Protein AF-A0A9J2PJS9-F1 (afdb_monomer)

Sequence (223 aa):
MLAWLSILAEKRMSVEEIVKEHWAKYGRNVFTRYDYENVDASGANLLMTFVESQMPAFIGQKFTANNVSFVVTKADNFEYTDPVDGSVSKKQNVDASGANLLMTFVESQMPAFIGQKFTANNVSFVVTKADNFEYTDPVDGSVSKKQGLRLLFEGGSRVVFRLSGTGSAGATIRLYVDSFIDASDKDRLNLPAQELLKPLVLVALNLCKMEQFTGRKEPTVIT

Secondary structure (DSSP, 8-state):
-HHHHHHHHHH-S-HHHHHHHHHHHH-EEEEEEEEEEEE-SHHHHHHHHHHHHHHHHHTT-EEEETTEEEE--------EE-TTT--EE--------HHHHHHHHHHHHHHHHTT-EEEETTEEEEEEEEEE--EE-TTT--EE----EEEEEGGG-EEEEEEEEEETTEEEEEEEEEEEE-TT-HHHHTS-HHHHHHHHHHHHHHHHTHHHHH--SS-SEE-

InterPro domains:
  IPR036900 Alpha-D-phosphohexomutase, C-terminal domain superfamily [SSF55957] (28-94)
  IPR036900 Alpha-D-phosphohexomutase, C-terminal domain superfamily [SSF55957] (93-223)
  IPR045244 Phosphoglucomutase [PTHR22573] (92-223)

Foldseek 3Di:
DVVVVVVCVVVVDDPVVVVLVVCLPFNDWQKKKFKAPLFFQPLVVVVVVVVQVCQVVQQQDWDADPNDIDHHPHGHQDWDQDPPPRDIDGPPPPNQGLLNVLQVQLQVCQVVQAQDWDWDPNDIWHFPHWDQDWDQDPPPRDIDTRQWIKTATPPGWIWTWGWDDPDPSHIMIMIMTIQTGGSVCVVPRPDDSCVRRVTVVVRVCVSSVCCSSRVDPGGPDMD

Nearest PDB structures (foldseek):
  6uiq-assembly2_A  TM=8.782E-01  e=1.510E-21  Homo sapiens
  5vin-assembly2_B  TM=9.387E-01  e=2.616E-20  Homo sapiens
  5vbi-assembly1_A  TM=8.820E-01  e=4.146E-21  Homo sapiens
  5vg7-assembly2_B  TM=8.771E-01  e=8.976E-21  Homo sapiens
  5vin-assembly1_A  TM=8.779E-01  e=9.111E-20  Homo sapiens

pLDDT: mean 87.27, std 11.4, range [47.56, 98.06]

Organism: Ascaris lumbricoides (NCBI:txid6252)

Mean predicted aligned error: 9.15 Å

Radius of gyration: 22.84 Å; Cα contacts (8 Å, |Δi|>4): 368; chains: 1; bounding box: 63×40×70 Å

Structure (mmCIF, N/CA/C/O backbone):
data_AF-A0A9J2PJS9-F1
#
_entry.id   AF-A0A9J2PJS9-F1
#
loop_
_atom_site.group_PDB
_atom_site.id
_atom_site.type_symbol
_atom_site.label_atom_id
_atom_site.label_alt_id
_atom_site.label_comp_id
_atom_site.label_asym_id
_atom_site.label_entity_id
_atom_site.label_seq_id
_atom_site.pdbx_PDB_ins_code
_atom_site.Cartn_x
_atom_site.Cartn_y
_atom_site.Cartn_z
_atom_site.occupancy
_atom_site.B_iso_or_equiv
_atom_site.auth_seq_id
_atom_site.auth_comp_id
_atom_site.auth_asym_id
_atom_site.auth_atom_id
_atom_site.pdbx_PDB_model_num
ATOM 1 N N . MET A 1 1 ? 25.674 -3.926 -6.047 1.00 88.06 1 MET A N 1
ATOM 2 C CA . MET A 1 1 ? 26.544 -3.123 -6.937 1.00 88.06 1 MET A CA 1
ATOM 3 C C . MET A 1 1 ? 27.238 -3.995 -7.980 1.00 88.06 1 MET A C 1
ATOM 5 O O . MET A 1 1 ? 26.950 -3.808 -9.150 1.00 88.06 1 MET A O 1
ATOM 9 N N . LEU A 1 2 ? 28.054 -4.988 -7.592 1.00 96.25 2 LEU A N 1
ATOM 10 C CA . LEU A 1 2 ? 28.760 -5.858 -8.553 1.00 96.25 2 LEU A CA 1
ATOM 11 C C . LEU A 1 2 ? 27.830 -6.588 -9.538 1.00 96.25 2 LEU A C 1
ATOM 13 O O . LEU A 1 2 ? 28.121 -6.606 -10.724 1.00 96.25 2 LEU A O 1
ATOM 17 N N . ALA A 1 3 ? 26.669 -7.079 -9.087 1.00 97.25 3 ALA A N 1
ATOM 18 C CA . ALA A 1 3 ? 25.680 -7.694 -9.980 1.00 97.25 3 ALA A CA 1
ATOM 19 C C . ALA A 1 3 ? 25.215 -6.754 -11.114 1.00 97.25 3 ALA A C 1
ATOM 21 O O . ALA A 1 3 ? 25.112 -7.173 -12.261 1.00 97.25 3 ALA A O 1
ATOM 22 N N . TRP A 1 4 ? 24.994 -5.467 -10.816 1.00 97.06 4 TRP A N 1
ATOM 23 C CA . TRP A 1 4 ? 24.645 -4.466 -11.832 1.00 97.06 4 TRP A CA 1
ATOM 24 C C . TRP A 1 4 ? 25.809 -4.189 -12.781 1.00 97.06 4 TRP A C 1
ATOM 26 O O . TRP A 1 4 ? 25.586 -4.069 -13.980 1.00 97.06 4 TRP A O 1
ATOM 36 N N . LEU A 1 5 ? 27.045 -4.139 -12.274 1.00 97.56 5 LEU A N 1
ATOM 37 C CA . LEU A 1 5 ? 28.228 -3.972 -13.123 1.00 97.56 5 LEU A CA 1
ATOM 38 C C . LEU A 1 5 ? 28.401 -5.148 -14.091 1.00 97.56 5 LEU A C 1
ATOM 40 O O . LEU A 1 5 ? 28.717 -4.920 -15.254 1.00 97.56 5 LEU A O 1
ATOM 44 N N . SER A 1 6 ? 28.124 -6.381 -13.655 1.00 98.06 6 SER A N 1
ATOM 45 C CA . SER A 1 6 ? 28.121 -7.553 -14.538 1.00 98.06 6 SER A CA 1
ATOM 46 C C . SER A 1 6 ? 27.062 -7.443 -15.641 1.00 98.06 6 SER A C 1
ATOM 48 O O . SER A 1 6 ? 27.371 -7.696 -16.801 1.00 98.06 6 SER A O 1
ATOM 50 N N . ILE A 1 7 ? 25.837 -7.009 -15.312 1.00 97.81 7 ILE A N 1
ATOM 51 C CA . ILE A 1 7 ? 24.769 -6.801 -16.308 1.00 97.81 7 ILE A CA 1
ATOM 52 C C . ILE A 1 7 ? 25.163 -5.706 -17.306 1.00 97.81 7 ILE A C 1
ATOM 54 O O . ILE A 1 7 ? 24.988 -5.890 -18.505 1.00 97.81 7 ILE A O 1
ATOM 58 N N . LEU A 1 8 ? 25.705 -4.583 -16.828 1.00 97.69 8 LEU A N 1
ATOM 59 C CA . LEU A 1 8 ? 26.124 -3.464 -17.676 1.00 97.69 8 LEU A CA 1
ATOM 60 C C . LEU A 1 8 ? 27.266 -3.858 -18.620 1.00 97.69 8 LEU A C 1
ATOM 62 O O . LEU A 1 8 ? 27.232 -3.499 -19.796 1.00 97.69 8 LEU A O 1
ATOM 66 N N . ALA A 1 9 ? 28.244 -4.623 -18.125 1.00 97.44 9 ALA A N 1
ATOM 67 C CA . ALA A 1 9 ? 29.357 -5.121 -18.929 1.00 97.44 9 ALA A CA 1
ATOM 68 C C . ALA A 1 9 ? 28.885 -6.040 -20.069 1.00 97.44 9 ALA A C 1
ATOM 70 O O . ALA A 1 9 ? 29.391 -5.933 -21.187 1.00 97.44 9 ALA A O 1
ATOM 71 N N . GLU A 1 10 ? 27.896 -6.897 -19.799 1.00 98.00 10 GLU A N 1
ATOM 72 C CA . GLU A 1 10 ? 27.324 -7.817 -20.787 1.00 98.00 10 GLU A CA 1
ATOM 73 C C . GLU A 1 10 ? 26.398 -7.099 -21.780 1.00 98.00 10 GLU A C 1
ATOM 75 O O . GLU A 1 10 ? 26.532 -7.246 -22.993 1.00 98.00 10 GLU A O 1
ATOM 80 N N . LYS A 1 11 ? 25.462 -6.285 -21.278 1.00 96.69 11 LYS A N 1
ATOM 81 C CA . LYS A 1 11 ? 24.431 -5.623 -22.091 1.00 96.69 11 LYS A CA 1
ATOM 82 C C . LYS A 1 11 ? 24.959 -4.446 -22.902 1.00 96.69 11 LYS A C 1
ATOM 84 O O . LYS A 1 11 ? 24.379 -4.140 -23.937 1.00 96.69 11 LYS A O 1
ATOM 89 N N . ARG A 1 12 ? 26.030 -3.786 -22.443 1.00 97.44 12 ARG A N 1
ATOM 90 C CA . ARG A 1 12 ? 26.611 -2.580 -23.070 1.00 97.44 12 ARG A CA 1
ATOM 91 C C . ARG A 1 12 ? 25.582 -1.468 -23.319 1.00 97.44 12 ARG A C 1
ATOM 93 O O . ARG A 1 12 ? 25.650 -0.758 -24.316 1.00 97.44 12 ARG A O 1
ATOM 100 N N . MET A 1 13 ? 24.639 -1.331 -22.396 1.00 97.12 13 MET A N 1
ATOM 101 C CA . MET A 1 13 ? 23.567 -0.338 -22.401 1.00 97.12 13 MET A CA 1
ATOM 102 C C . MET A 1 13 ? 23.666 0.506 -21.132 1.00 97.12 13 MET A C 1
ATOM 104 O O . MET A 1 13 ? 24.238 0.071 -20.129 1.00 97.12 13 MET A O 1
ATOM 108 N N . SER A 1 14 ? 23.084 1.700 -21.152 1.00 98.00 14 SER A N 1
ATOM 109 C CA . SER A 1 14 ? 22.886 2.479 -19.933 1.00 98.00 14 SER A CA 1
ATOM 110 C C . SER A 1 14 ? 21.900 1.782 -18.985 1.00 98.00 14 SER A C 1
ATOM 112 O O . SER A 1 14 ? 21.073 0.961 -19.390 1.00 98.00 14 SER A O 1
ATOM 114 N N . VAL A 1 15 ? 21.955 2.138 -17.698 1.00 97.81 15 VAL A N 1
ATOM 115 C CA . VAL A 1 15 ? 21.001 1.633 -16.694 1.00 97.81 15 VAL A CA 1
ATOM 116 C C . VAL A 1 15 ? 19.559 1.946 -17.104 1.00 97.81 15 VAL A C 1
ATOM 118 O O . VAL A 1 15 ? 18.685 1.095 -16.962 1.00 97.81 15 VAL A O 1
ATOM 121 N N . GLU A 1 16 ? 19.311 3.145 -17.636 1.00 97.12 16 GLU A N 1
ATOM 122 C CA . GLU A 1 16 ? 17.977 3.576 -18.056 1.00 97.12 16 GLU A CA 1
ATOM 123 C C . GLU A 1 16 ? 17.424 2.710 -19.191 1.00 97.12 16 GLU A C 1
ATOM 125 O O . GLU A 1 16 ? 16.285 2.252 -19.110 1.00 97.12 16 GLU A O 1
ATOM 130 N N . GLU A 1 17 ? 18.224 2.446 -20.225 1.00 97.56 17 GLU A N 1
ATOM 131 C CA . GLU A 1 17 ? 17.799 1.619 -21.357 1.00 97.56 17 GLU A CA 1
ATOM 132 C C . GLU A 1 17 ? 17.478 0.190 -20.915 1.00 97.56 17 GLU A C 1
ATOM 134 O O . GLU A 1 17 ? 16.451 -0.352 -21.314 1.00 97.56 17 GLU A O 1
ATOM 139 N N . ILE A 1 18 ? 18.300 -0.396 -20.036 1.00 98.00 18 ILE A N 1
ATOM 140 C CA . ILE A 1 18 ? 18.060 -1.741 -19.490 1.00 98.00 18 ILE A CA 1
ATOM 141 C C . ILE A 1 18 ? 16.735 -1.784 -18.724 1.00 98.00 18 ILE A C 1
ATOM 143 O O . ILE A 1 18 ? 15.949 -2.721 -18.874 1.00 98.00 18 ILE A O 1
ATOM 147 N N . VAL A 1 19 ? 16.470 -0.769 -17.900 1.00 97.12 19 VAL A N 1
ATOM 148 C CA . VAL A 1 19 ? 15.231 -0.676 -17.122 1.00 97.12 19 VAL A CA 1
ATOM 149 C C . VAL A 1 19 ? 14.018 -0.488 -18.039 1.00 97.12 19 VAL A C 1
ATOM 151 O O . VAL A 1 19 ? 13.010 -1.172 -17.858 1.00 97.12 19 VAL A O 1
ATOM 154 N N . LYS A 1 20 ? 14.112 0.370 -19.060 1.00 95.75 20 LYS A N 1
ATOM 155 C CA . LYS A 1 20 ? 13.040 0.571 -20.047 1.00 95.75 20 LYS A CA 1
ATOM 156 C C . LYS A 1 20 ? 12.782 -0.678 -20.892 1.00 95.75 20 LYS A C 1
ATOM 158 O O . LYS A 1 20 ? 11.622 -1.006 -21.132 1.00 95.75 20 LYS A O 1
ATOM 163 N N . GLU A 1 21 ? 13.823 -1.411 -21.292 1.00 96.44 21 GLU A N 1
ATOM 164 C CA . GLU A 1 21 ? 13.688 -2.704 -21.978 1.00 96.44 21 GLU A CA 1
ATOM 165 C C . GLU A 1 21 ? 12.978 -3.726 -21.075 1.00 96.44 21 GLU A C 1
ATOM 167 O O . GLU A 1 21 ? 12.065 -4.427 -21.515 1.00 96.44 21 GLU A O 1
ATOM 172 N N . HIS A 1 22 ? 13.332 -3.765 -19.786 1.00 97.19 22 HIS A N 1
ATOM 173 C CA . HIS A 1 22 ? 12.669 -4.622 -18.805 1.00 97.19 22 HIS A CA 1
ATOM 174 C C . HIS A 1 22 ? 11.178 -4.285 -18.671 1.00 97.19 22 HIS A C 1
ATOM 176 O O . HIS A 1 22 ? 10.340 -5.186 -18.739 1.00 97.19 22 HIS A O 1
ATOM 182 N N . TRP A 1 23 ? 10.832 -3.000 -18.549 1.00 97.50 23 TRP A N 1
ATOM 183 C CA . TRP A 1 23 ? 9.438 -2.548 -18.493 1.00 97.50 23 TRP A CA 1
ATOM 184 C C . TRP A 1 23 ? 8.666 -2.864 -19.771 1.00 97.50 23 TRP A C 1
ATOM 186 O O . TRP A 1 23 ? 7.523 -3.309 -19.711 1.00 97.50 23 TRP A O 1
ATOM 196 N N . ALA A 1 24 ? 9.292 -2.694 -20.935 1.00 96.31 24 ALA A N 1
ATOM 197 C CA . ALA A 1 24 ? 8.672 -3.019 -22.213 1.00 96.31 24 ALA A CA 1
ATOM 198 C C . ALA A 1 24 ? 8.363 -4.516 -22.364 1.00 96.31 24 ALA A C 1
ATOM 200 O O . ALA A 1 24 ? 7.456 -4.854 -23.127 1.00 96.31 24 ALA A O 1
ATOM 201 N N . LYS A 1 25 ? 9.106 -5.383 -21.662 1.00 96.81 25 LYS A N 1
ATOM 202 C CA . LYS A 1 25 ? 8.953 -6.841 -21.703 1.00 96.81 25 LYS A CA 1
ATOM 203 C C . LYS A 1 25 ? 7.993 -7.388 -20.644 1.00 96.81 25 LYS A C 1
ATOM 205 O O . LYS A 1 25 ? 7.219 -8.284 -20.959 1.00 96.81 25 LYS A O 1
ATOM 210 N N . TYR A 1 26 ? 8.061 -6.891 -19.410 1.00 96.94 26 TYR A N 1
ATOM 211 C CA . TYR A 1 26 ? 7.343 -7.474 -18.264 1.00 96.94 26 TYR A CA 1
ATOM 212 C C . TYR A 1 26 ? 6.273 -6.557 -17.662 1.00 96.94 26 TYR A C 1
ATOM 214 O O . TYR A 1 26 ? 5.588 -6.953 -16.722 1.00 96.94 26 TYR A O 1
ATOM 222 N N . GLY A 1 27 ? 6.134 -5.339 -18.180 1.00 96.75 27 GLY A N 1
ATOM 223 C CA . GLY A 1 27 ? 5.356 -4.291 -17.540 1.00 96.75 27 GLY A CA 1
ATOM 224 C C . GLY A 1 27 ? 6.158 -3.586 -16.450 1.00 96.75 27 GLY A C 1
ATOM 225 O O . GLY A 1 27 ? 7.309 -3.923 -16.147 1.00 96.75 27 GLY A O 1
ATOM 226 N N . ARG A 1 28 ? 5.553 -2.563 -15.857 1.00 97.31 28 ARG A N 1
ATOM 227 C CA . ARG A 1 28 ? 6.187 -1.713 -14.850 1.00 97.31 28 ARG A CA 1
ATOM 228 C C . ARG A 1 28 ? 5.397 -1.761 -13.551 1.00 97.31 28 ARG A C 1
ATOM 230 O O . ARG A 1 28 ? 4.248 -1.343 -13.513 1.00 97.31 28 ARG A O 1
ATOM 237 N N . ASN A 1 29 ? 6.048 -2.206 -12.481 1.00 97.19 29 ASN A N 1
ATOM 238 C CA . ASN A 1 29 ? 5.561 -2.027 -11.114 1.00 97.19 29 ASN A CA 1
ATOM 239 C C . ASN A 1 29 ? 6.062 -0.671 -10.618 1.00 97.19 29 ASN A C 1
ATOM 241 O O . ASN A 1 29 ? 7.262 -0.483 -10.395 1.00 97.19 29 ASN A O 1
ATOM 245 N N . VAL A 1 30 ? 5.164 0.305 -10.544 1.00 96.94 30 VAL A N 1
ATOM 246 C CA . VAL A 1 30 ? 5.470 1.634 -10.020 1.00 96.94 30 VAL A CA 1
ATOM 247 C C . VAL A 1 30 ? 5.243 1.592 -8.520 1.00 96.94 30 VAL A C 1
ATOM 249 O O . VAL A 1 30 ? 4.143 1.281 -8.081 1.00 96.94 30 VAL A O 1
ATOM 252 N N . PHE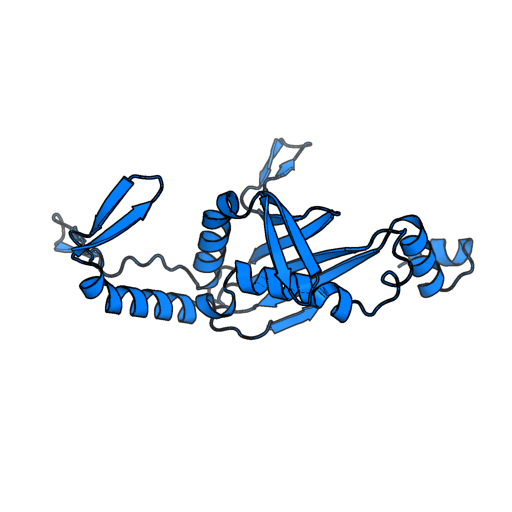 A 1 31 ? 6.270 1.911 -7.740 1.00 97.25 31 PHE A N 1
ATOM 253 C CA . PHE A 1 31 ? 6.266 1.689 -6.300 1.00 97.25 31 PHE A CA 1
ATOM 254 C C . PHE A 1 31 ? 6.596 2.965 -5.530 1.00 97.25 31 PHE A C 1
ATOM 256 O O . PHE A 1 31 ? 7.452 3.738 -5.957 1.00 97.25 31 PHE A O 1
ATOM 263 N N . THR A 1 32 ? 5.946 3.158 -4.384 1.00 97.50 32 THR A N 1
ATOM 264 C CA . THR A 1 32 ? 6.364 4.131 -3.370 1.00 97.50 32 THR A CA 1
ATOM 265 C C . THR A 1 32 ? 6.032 3.641 -1.965 1.00 97.50 32 THR A C 1
ATOM 267 O O . THR A 1 32 ? 5.100 2.851 -1.765 1.00 97.50 32 THR A O 1
ATOM 270 N N . ARG A 1 33 ? 6.786 4.127 -0.980 1.00 97.38 33 ARG A N 1
ATOM 271 C CA . ARG A 1 33 ? 6.522 3.927 0.444 1.00 97.38 33 ARG A CA 1
ATOM 272 C C . ARG A 1 33 ? 6.320 5.266 1.137 1.00 97.38 33 ARG A C 1
ATOM 274 O O . ARG A 1 33 ? 7.156 6.154 1.024 1.00 97.38 33 ARG A O 1
ATOM 281 N N . TYR A 1 34 ? 5.217 5.384 1.863 1.00 96.62 34 TYR A N 1
ATOM 282 C CA . TYR A 1 34 ? 4.872 6.535 2.690 1.00 96.62 34 TYR A CA 1
ATOM 283 C C . TYR A 1 34 ? 5.014 6.129 4.154 1.00 96.62 34 TYR A C 1
ATOM 285 O O . TYR A 1 34 ? 4.313 5.223 4.615 1.00 96.62 34 TYR A O 1
ATOM 293 N N . ASP A 1 35 ? 5.905 6.795 4.880 1.00 94.69 35 ASP A N 1
ATOM 294 C CA . ASP A 1 35 ? 6.124 6.558 6.303 1.00 94.69 35 ASP A CA 1
ATOM 295 C C . ASP A 1 35 ? 5.499 7.696 7.117 1.00 94.69 35 ASP A C 1
ATOM 297 O O . ASP A 1 35 ? 5.859 8.864 6.973 1.00 94.69 35 ASP A O 1
ATOM 301 N N . TYR A 1 36 ? 4.556 7.347 7.987 1.00 92.25 36 TYR A N 1
ATOM 302 C CA . TYR A 1 36 ? 3.965 8.236 8.980 1.00 92.25 36 TYR A CA 1
ATOM 303 C C . TYR A 1 36 ? 4.599 7.899 10.321 1.00 92.25 36 TYR A C 1
ATOM 305 O O . TYR A 1 36 ? 4.199 6.939 10.979 1.00 92.25 36 TYR A O 1
ATOM 313 N N . GLU A 1 37 ? 5.640 8.641 10.680 1.00 90.50 37 GLU A N 1
ATOM 314 C CA . GLU A 1 37 ? 6.446 8.382 11.875 1.00 90.50 37 GLU A CA 1
ATOM 315 C C . GLU A 1 37 ? 5.894 9.101 13.102 1.00 90.50 37 GLU A C 1
ATOM 317 O O . GLU A 1 37 ? 5.344 10.199 12.977 1.00 90.50 37 GLU A O 1
ATOM 322 N N . ASN A 1 38 ? 6.105 8.520 14.287 1.00 86.00 38 ASN A N 1
ATOM 323 C CA . ASN A 1 38 ? 5.709 9.082 15.585 1.00 86.00 38 ASN A CA 1
ATOM 324 C C . ASN A 1 38 ? 4.217 9.459 15.624 1.00 86.00 38 ASN A C 1
ATOM 326 O O . ASN A 1 38 ? 3.839 10.561 16.027 1.00 86.00 38 ASN A O 1
ATOM 330 N N . VAL A 1 39 ? 3.362 8.572 15.112 1.00 83.00 39 VAL A N 1
ATOM 331 C CA . VAL A 1 39 ? 1.910 8.751 15.131 1.00 83.00 39 VAL A CA 1
ATOM 332 C C . VAL A 1 39 ? 1.411 8.509 16.550 1.00 83.00 39 VAL A C 1
ATOM 334 O O . VAL A 1 39 ? 1.538 7.404 17.089 1.00 83.00 39 VAL A O 1
ATOM 337 N N . ASP A 1 40 ? 0.849 9.557 17.146 1.00 73.56 40 ASP A N 1
ATOM 338 C CA . ASP A 1 40 ? 0.240 9.521 18.470 1.00 73.56 40 ASP A CA 1
ATOM 339 C C . ASP A 1 40 ? -1.248 9.114 18.410 1.00 73.56 40 ASP A C 1
ATOM 341 O O . ASP A 1 40 ? -1.804 8.781 17.359 1.00 73.56 40 ASP A O 1
ATOM 345 N N . ALA A 1 41 ? -1.901 9.076 19.572 1.00 62.31 41 ALA A N 1
ATOM 346 C CA . ALA A 1 41 ? -3.323 8.768 19.707 1.00 62.31 41 ALA A CA 1
ATOM 347 C C . ALA A 1 41 ? -4.252 9.978 19.484 1.00 62.31 41 ALA A C 1
ATOM 349 O O . ALA A 1 41 ? -5.450 9.855 19.713 1.00 62.31 41 ALA A O 1
ATOM 350 N N . SER A 1 42 ? -3.756 11.151 19.075 1.00 63.56 42 SER A N 1
ATOM 351 C CA . SER A 1 42 ? -4.552 12.390 19.092 1.00 63.56 42 SER A CA 1
ATOM 352 C C . SER A 1 42 ? -5.799 12.323 18.198 1.00 63.56 42 SER A C 1
ATOM 354 O O . SER A 1 42 ? -6.888 12.651 18.665 1.00 63.56 42 SER A O 1
ATOM 356 N N . GLY A 1 43 ? -5.686 11.825 16.960 1.00 62.38 43 GLY A N 1
ATOM 357 C CA . GLY A 1 43 ? -6.825 11.667 16.040 1.00 62.38 43 GLY A CA 1
ATOM 358 C C . GLY A 1 43 ? -7.862 10.646 16.527 1.00 62.38 43 GLY A C 1
ATOM 359 O O . GLY A 1 43 ? -9.058 10.925 16.562 1.00 62.38 43 GLY A O 1
ATOM 360 N N . ALA A 1 44 ? -7.393 9.494 17.005 1.00 57.22 44 ALA A N 1
ATOM 361 C CA . ALA A 1 44 ? -8.204 8.478 17.674 1.00 57.22 44 ALA A CA 1
ATOM 362 C C . ALA A 1 44 ? -8.968 9.021 18.893 1.00 57.22 44 ALA A C 1
ATOM 364 O O . ALA A 1 44 ? -10.172 8.803 19.027 1.00 57.22 44 ALA A O 1
ATOM 365 N N . ASN A 1 45 ? -8.283 9.772 19.755 1.00 62.25 45 ASN A N 1
ATOM 366 C CA . ASN A 1 45 ? -8.873 10.392 20.936 1.00 62.25 45 ASN A CA 1
ATOM 367 C C . ASN A 1 45 ? -9.929 11.433 20.555 1.00 62.25 45 ASN A C 1
ATOM 369 O O . ASN A 1 45 ? -10.977 11.498 21.196 1.00 62.25 45 ASN A O 1
ATOM 373 N N . LEU A 1 46 ? -9.695 12.215 19.495 1.00 64.38 46 LEU A N 1
ATOM 374 C CA . LEU A 1 46 ? -10.685 13.153 18.960 1.00 64.38 46 LEU A CA 1
ATOM 375 C C . LEU A 1 46 ? -11.915 12.429 18.403 1.00 64.38 46 LEU A C 1
ATOM 377 O O . LEU A 1 46 ? -13.032 12.848 18.696 1.00 64.38 46 LEU A O 1
ATOM 381 N N . LEU A 1 47 ? -11.736 11.331 17.661 1.00 64.56 47 LEU A N 1
ATOM 382 C CA . LEU A 1 47 ? -12.848 10.517 17.164 1.00 64.56 47 LEU A CA 1
ATOM 383 C C . LEU A 1 47 ? -13.671 9.936 18.318 1.00 64.56 47 LEU A C 1
ATOM 385 O O . LEU A 1 47 ? -14.892 10.048 18.301 1.00 64.56 47 LEU A O 1
ATOM 389 N N . MET A 1 48 ? -13.021 9.360 19.331 1.00 66.38 48 MET A N 1
ATOM 390 C CA . MET A 1 48 ? -13.713 8.818 20.504 1.00 66.38 48 MET A CA 1
ATOM 391 C C . MET A 1 48 ? -14.431 9.915 21.289 1.00 66.38 48 MET A C 1
ATOM 393 O O . MET A 1 48 ? -15.597 9.747 21.623 1.00 66.38 48 MET A O 1
ATOM 397 N N . THR A 1 49 ? -13.798 11.077 21.484 1.00 67.19 49 THR A N 1
ATOM 398 C CA . THR A 1 49 ? -14.439 12.247 22.112 1.00 67.19 49 THR A CA 1
ATOM 399 C C . THR A 1 49 ? -15.661 12.703 21.312 1.00 67.19 49 THR A C 1
ATOM 401 O O . THR A 1 49 ? -16.709 13.013 21.879 1.00 67.19 49 THR A O 1
ATOM 404 N N . PHE A 1 50 ? -15.560 12.717 19.981 1.00 68.06 50 PHE A N 1
ATOM 405 C CA . PHE A 1 50 ? -16.679 13.056 19.112 1.00 68.06 50 PHE A CA 1
ATOM 406 C C . PHE A 1 50 ? -17.802 12.020 19.223 1.00 68.06 50 PHE A C 1
ATOM 408 O O . PHE A 1 50 ? -18.944 12.403 19.452 1.00 68.06 50 PHE A O 1
ATOM 415 N N . VAL A 1 51 ? -17.506 10.722 19.137 1.00 72.25 51 VAL A N 1
ATOM 416 C CA . VAL A 1 51 ? -18.507 9.653 19.277 1.00 72.25 51 VAL A CA 1
ATOM 417 C C . VAL A 1 51 ? -19.180 9.706 20.647 1.00 72.25 51 VAL A C 1
ATOM 419 O O . VAL A 1 51 ? -20.406 9.684 20.700 1.00 72.25 51 VAL A O 1
ATOM 422 N N . GLU A 1 52 ? -18.420 9.861 21.733 1.00 73.56 52 GLU A N 1
ATOM 423 C CA . GLU A 1 52 ? -18.953 10.053 23.089 1.00 73.56 52 GLU A CA 1
ATOM 424 C C . GLU A 1 52 ? -19.901 11.259 23.158 1.00 73.56 52 GLU A C 1
ATOM 426 O O . GLU A 1 52 ? -20.972 11.164 23.757 1.00 73.56 52 GLU A O 1
ATOM 431 N N . SER A 1 53 ? -19.576 12.365 22.476 1.00 73.69 53 SER A N 1
ATOM 432 C CA . SER A 1 53 ? -20.465 13.535 22.398 1.00 73.69 53 SER A CA 1
ATOM 433 C C . SER A 1 53 ? -21.771 13.259 21.641 1.00 73.69 53 SER A C 1
ATOM 435 O O . SER A 1 53 ? -22.786 13.896 21.914 1.00 73.69 53 SER A O 1
ATOM 437 N N . GLN A 1 54 ? -21.758 12.309 20.698 1.00 77.81 54 GLN A N 1
ATOM 438 C CA . GLN A 1 54 ? -22.919 11.922 19.891 1.00 77.81 54 GLN A CA 1
ATOM 439 C C . GLN A 1 54 ? -23.713 10.751 20.493 1.00 77.81 54 GLN A C 1
ATOM 441 O O . GLN A 1 54 ? -24.862 10.549 20.103 1.00 77.81 54 GLN A O 1
ATOM 446 N N . MET A 1 55 ? -23.162 9.999 21.456 1.00 81.00 55 MET A N 1
ATOM 447 C CA . MET A 1 55 ? -23.836 8.852 22.086 1.00 81.00 55 MET A CA 1
ATOM 448 C C . MET A 1 55 ? -25.262 9.150 22.578 1.00 81.00 55 MET A C 1
ATOM 450 O O . MET A 1 55 ? -26.153 8.350 22.277 1.00 81.00 55 MET A O 1
ATOM 454 N N . PRO A 1 56 ? -25.542 10.294 23.238 1.00 82.81 56 PRO A N 1
ATOM 455 C CA . PRO A 1 56 ? -26.905 10.635 23.645 1.00 82.81 56 PRO A CA 1
ATOM 456 C C . PRO A 1 56 ? -27.881 10.736 22.466 1.00 82.81 56 PRO A C 1
ATOM 458 O O . PRO A 1 56 ? -29.046 10.377 22.602 1.00 82.81 56 PRO A O 1
ATOM 461 N N . ALA A 1 57 ? -27.407 11.183 21.299 1.00 82.56 57 ALA A N 1
ATOM 462 C CA . ALA A 1 57 ? -28.217 11.328 20.093 1.00 82.56 57 ALA A CA 1
ATOM 463 C C . ALA A 1 57 ? -28.478 9.995 19.373 1.00 82.56 57 ALA A C 1
ATOM 465 O O . ALA A 1 57 ? -29.379 9.929 18.533 1.00 82.56 57 ALA A O 1
ATOM 466 N N . PHE A 1 58 ? -27.716 8.938 19.681 1.00 81.62 58 PHE A N 1
ATOM 467 C CA . PHE A 1 58 ? -27.965 7.601 19.140 1.00 81.62 58 PHE A CA 1
ATOM 468 C C . PHE A 1 58 ? -29.087 6.871 19.871 1.00 81.62 58 PHE A C 1
ATOM 470 O O . PHE A 1 58 ? -29.746 6.043 19.251 1.00 81.62 58 PHE A O 1
ATOM 477 N N . ILE A 1 59 ? -29.347 7.173 21.147 1.00 87.50 59 ILE A N 1
ATOM 478 C CA . ILE A 1 59 ? -30.409 6.514 21.917 1.00 87.50 59 ILE A CA 1
ATOM 479 C C . ILE A 1 59 ? -31.767 6.777 21.248 1.00 87.50 59 ILE A C 1
ATOM 481 O O . ILE A 1 59 ? -32.160 7.915 21.008 1.00 87.50 59 ILE A O 1
ATOM 485 N N . GLY A 1 60 ? -32.483 5.703 20.924 1.00 83.94 60 GLY A N 1
ATOM 486 C CA . GLY A 1 60 ? -33.755 5.736 20.204 1.00 83.94 60 GLY A CA 1
ATOM 487 C C . GLY A 1 60 ? -33.631 5.761 18.678 1.00 83.94 60 GLY A C 1
ATOM 488 O O . GLY A 1 60 ? -34.642 5.572 18.000 1.00 83.94 60 GLY A O 1
ATOM 489 N N . GLN A 1 61 ? -32.429 5.924 18.107 1.00 86.25 61 GLN A N 1
ATOM 490 C CA . GLN A 1 61 ? -32.248 5.785 16.661 1.00 86.25 61 GLN A CA 1
ATOM 491 C C . GLN A 1 61 ? -32.429 4.335 16.217 1.00 86.25 61 GLN A C 1
ATOM 493 O O . GLN A 1 61 ? -31.998 3.389 16.884 1.00 86.25 61 GLN A O 1
ATOM 498 N N . LYS A 1 62 ? -33.056 4.180 15.046 1.00 89.38 62 LYS A N 1
ATOM 499 C CA . LYS A 1 62 ? -33.284 2.896 14.390 1.00 89.38 62 LYS A CA 1
ATOM 500 C C . LYS A 1 62 ? -32.296 2.718 13.240 1.00 89.38 62 LYS A C 1
ATOM 502 O O . LYS A 1 62 ? -32.331 3.471 12.272 1.00 89.38 62 LYS A O 1
ATOM 507 N N . PHE A 1 63 ? -31.474 1.682 13.318 1.00 85.75 63 PHE A N 1
ATOM 508 C CA . PHE A 1 63 ? -30.545 1.275 12.266 1.00 85.75 63 PHE A CA 1
ATOM 509 C C . PHE A 1 63 ? -31.070 0.016 11.584 1.00 85.75 63 PHE A C 1
ATOM 511 O O . PHE A 1 63 ? -31.667 -0.835 12.237 1.00 85.75 63 PHE A O 1
ATOM 518 N N . THR A 1 64 ? -30.872 -0.119 10.273 1.00 86.00 64 THR A N 1
ATOM 519 C CA . THR A 1 64 ? -31.243 -1.338 9.538 1.00 86.00 64 THR A CA 1
ATOM 520 C C . THR A 1 64 ? -30.028 -1.868 8.797 1.00 86.00 64 THR A C 1
ATOM 522 O O . THR A 1 64 ? -29.424 -1.143 8.012 1.00 86.00 64 THR A O 1
ATOM 525 N N . ALA A 1 65 ? -29.677 -3.126 9.048 1.00 74.00 65 ALA A N 1
ATOM 526 C CA . ALA A 1 65 ? -28.593 -3.830 8.375 1.00 74.00 65 ALA A CA 1
ATOM 527 C C . ALA A 1 65 ? -29.014 -5.284 8.136 1.00 74.00 65 ALA A C 1
ATOM 529 O O . ALA A 1 65 ? -29.605 -5.907 9.014 1.00 74.00 65 ALA A O 1
ATOM 530 N N . ASN A 1 66 ? -28.736 -5.828 6.946 1.00 77.62 66 ASN A N 1
ATOM 531 C CA . ASN A 1 66 ? -29.087 -7.206 6.566 1.00 77.62 66 ASN A CA 1
ATOM 532 C C . ASN A 1 66 ? -30.572 -7.567 6.801 1.00 77.62 66 ASN A C 1
ATOM 534 O O . ASN A 1 66 ? -30.877 -8.651 7.288 1.00 77.62 66 ASN A O 1
ATOM 538 N N . ASN A 1 67 ? -31.497 -6.651 6.483 1.00 84.75 67 ASN A N 1
ATOM 539 C CA . ASN A 1 67 ? -32.944 -6.776 6.742 1.00 84.75 67 ASN A CA 1
ATOM 540 C C . ASN A 1 67 ? -33.339 -6.947 8.221 1.00 84.75 67 ASN A C 1
ATOM 542 O O . ASN A 1 67 ? -34.486 -7.276 8.518 1.00 84.75 67 ASN A O 1
ATOM 546 N N . VAL A 1 68 ? -32.425 -6.673 9.151 1.00 81.12 68 VAL A N 1
ATOM 547 C CA . VAL A 1 68 ? -32.700 -6.630 10.586 1.00 81.12 68 VAL A CA 1
ATOM 548 C C . VAL A 1 68 ? -32.633 -5.181 11.047 1.00 81.12 68 VAL A C 1
ATOM 550 O O . VAL A 1 68 ? -31.679 -4.459 10.751 1.00 81.12 68 VAL A O 1
ATOM 553 N N . SER A 1 69 ? -33.670 -4.739 11.755 1.00 87.88 69 SER A N 1
ATOM 554 C CA . SER A 1 69 ? -33.699 -3.416 12.370 1.00 87.88 69 SER A CA 1
ATOM 555 C C . SER A 1 69 ? -33.323 -3.493 13.845 1.00 87.88 69 SER A C 1
ATOM 557 O O . SER A 1 69 ? -33.892 -4.284 14.594 1.00 87.88 69 SER A O 1
ATOM 559 N N . PHE A 1 70 ? -32.430 -2.607 14.267 1.00 88.94 70 PHE A N 1
ATOM 560 C CA . PHE A 1 70 ? -31.986 -2.438 15.645 1.00 88.94 70 PHE A CA 1
ATOM 561 C C . PHE A 1 70 ? -32.379 -1.044 16.124 1.00 88.94 70 PHE A C 1
ATOM 563 O O . PHE A 1 70 ? -32.307 -0.086 15.357 1.00 88.94 70 PHE A O 1
ATOM 570 N N . VAL A 1 71 ? -32.785 -0.925 17.385 1.00 89.00 71 VAL A N 1
ATOM 571 C CA . VAL A 1 71 ? -32.987 0.367 18.048 1.00 89.00 71 VAL A CA 1
ATOM 572 C C . VAL A 1 71 ? -31.975 0.458 19.173 1.00 89.00 71 VAL A C 1
ATOM 574 O O . VAL A 1 71 ? -31.873 -0.459 19.987 1.00 89.00 71 VAL A O 1
ATOM 577 N N . VAL A 1 72 ? -31.214 1.544 19.211 1.00 86.56 72 VAL A N 1
ATOM 578 C CA . VAL A 1 72 ? -30.229 1.755 20.274 1.00 86.56 72 VAL A CA 1
ATOM 579 C C . VAL A 1 72 ? -30.976 2.102 21.558 1.00 86.56 72 VAL A C 1
ATOM 581 O O . VAL A 1 72 ? -31.593 3.158 21.656 1.00 86.56 72 VAL A O 1
ATOM 584 N N . THR A 1 73 ? -30.951 1.211 22.546 1.00 86.81 73 THR A N 1
ATOM 585 C CA . THR A 1 73 ? -31.629 1.422 23.838 1.00 86.81 73 THR A CA 1
ATOM 586 C C . THR A 1 73 ? -30.731 2.081 24.879 1.00 86.81 73 THR A C 1
ATOM 588 O O . THR A 1 73 ? -31.226 2.734 25.794 1.00 86.81 73 THR A O 1
ATOM 591 N N . LYS A 1 74 ? -29.412 1.931 24.734 1.00 84.25 74 LYS A N 1
ATOM 592 C CA . LYS A 1 74 ? -28.398 2.501 25.619 1.00 84.25 74 LYS A CA 1
ATOM 593 C C . LYS A 1 74 ? -27.100 2.719 24.839 1.00 84.25 74 LYS A C 1
ATOM 595 O O . LYS A 1 74 ? -26.737 1.881 24.017 1.00 84.25 74 LYS A O 1
ATOM 600 N N . ALA A 1 75 ? -26.420 3.828 25.108 1.00 80.19 75 ALA A N 1
ATOM 601 C CA . ALA A 1 75 ? -25.077 4.118 24.620 1.00 80.19 75 ALA A CA 1
ATOM 602 C C . ALA A 1 75 ? -24.324 4.884 25.715 1.00 80.19 75 ALA A C 1
ATOM 604 O O . ALA A 1 75 ? -24.714 5.997 26.066 1.00 80.19 75 ALA A O 1
ATOM 605 N N . ASP A 1 76 ? -23.299 4.268 26.292 1.00 78.56 76 ASP A N 1
ATOM 606 C CA . ASP A 1 76 ? -22.480 4.838 27.357 1.00 78.56 76 ASP A CA 1
ATOM 607 C C . ASP A 1 76 ? -21.006 4.446 27.206 1.00 78.56 76 ASP A C 1
ATOM 609 O O . ASP A 1 76 ? -20.662 3.481 26.522 1.00 78.56 76 ASP A O 1
ATOM 613 N N . ASN A 1 77 ? -20.125 5.219 27.847 1.00 69.69 77 ASN A N 1
ATOM 614 C CA . ASN A 1 77 ? -18.730 4.836 28.019 1.00 69.69 77 ASN A CA 1
ATOM 615 C C . ASN A 1 77 ? -18.645 3.931 29.255 1.00 69.69 77 ASN A C 1
ATOM 617 O O . ASN A 1 77 ? -18.893 4.385 30.373 1.00 69.69 77 ASN A O 1
ATOM 621 N N . PHE A 1 78 ? -18.382 2.644 29.030 1.00 72.88 78 PHE A N 1
ATOM 622 C CA . PHE A 1 78 ? -18.456 1.602 30.049 1.00 72.88 78 PHE A CA 1
ATOM 623 C C . PHE A 1 78 ? -17.567 1.915 31.265 1.00 72.88 78 PHE A C 1
ATOM 625 O O . PHE A 1 78 ? -16.379 2.217 31.135 1.00 72.88 78 PHE A O 1
ATOM 632 N N . GLU A 1 79 ? -18.153 1.798 32.456 1.00 77.12 79 GLU A N 1
ATOM 633 C CA . GLU A 1 79 ? -17.483 1.947 33.745 1.00 77.12 79 GLU A CA 1
ATOM 634 C C . GLU A 1 79 ? -17.736 0.685 34.574 1.00 77.12 79 GLU A C 1
ATOM 636 O O . GLU A 1 79 ? -18.882 0.259 34.730 1.00 77.12 79 GLU A O 1
ATOM 641 N N . TYR A 1 80 ? -16.664 0.085 35.093 1.00 76.00 80 TYR A N 1
ATOM 642 C CA . TYR A 1 80 ? -16.744 -1.073 35.980 1.00 76.00 80 TYR A CA 1
ATOM 643 C C . TYR A 1 80 ? -16.162 -0.724 37.343 1.00 76.00 80 TYR A C 1
ATOM 645 O O . TYR A 1 80 ? -15.003 -0.319 37.439 1.00 76.00 80 TYR A O 1
ATOM 653 N N . THR A 1 81 ? -16.968 -0.914 38.382 1.00 79.75 81 THR A N 1
ATOM 654 C CA . THR A 1 81 ? -16.532 -0.836 39.775 1.00 79.75 81 THR A CA 1
ATOM 655 C C . THR A 1 81 ? -16.282 -2.249 40.270 1.00 79.75 81 THR A C 1
ATOM 657 O O . THR A 1 81 ? -17.212 -3.056 40.321 1.00 79.75 81 THR A O 1
ATOM 660 N N . ASP A 1 82 ? -15.036 -2.546 40.623 1.00 76.06 82 ASP A N 1
ATOM 661 C CA . ASP A 1 82 ? -14.659 -3.833 41.181 1.00 76.06 82 ASP A CA 1
ATOM 662 C C . ASP A 1 82 ? -15.313 -4.013 42.566 1.00 76.06 82 ASP A C 1
ATOM 664 O O . ASP A 1 82 ? -15.142 -3.169 43.451 1.00 76.06 82 ASP A O 1
ATOM 668 N N . PRO A 1 83 ? -16.097 -5.082 42.781 1.00 82.62 83 PRO A N 1
ATOM 669 C CA . PRO A 1 83 ? -16.807 -5.300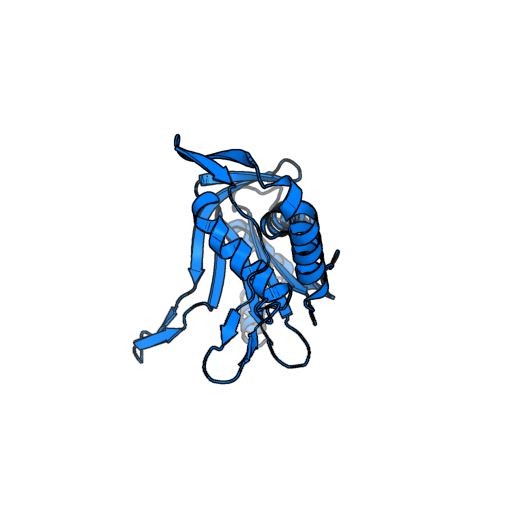 44.035 1.00 82.62 83 PRO A CA 1
ATOM 670 C C . PRO A 1 83 ? -15.904 -5.781 45.184 1.00 82.62 83 PRO A C 1
ATOM 672 O O . PRO A 1 83 ? -16.370 -5.833 46.321 1.00 82.62 83 PRO A O 1
ATOM 675 N N . VAL A 1 84 ? -14.652 -6.165 44.913 1.00 81.31 84 VAL A N 1
ATOM 676 C CA . VAL A 1 84 ? -13.700 -6.689 45.903 1.00 81.31 84 VAL A CA 1
ATOM 677 C C . VAL A 1 84 ? -12.896 -5.564 46.545 1.00 81.31 84 VAL A C 1
ATOM 679 O O . VAL A 1 84 ? -12.705 -5.573 47.760 1.00 81.31 84 VAL A O 1
ATOM 682 N N . ASP A 1 85 ? -12.443 -4.592 45.752 1.00 81.94 85 ASP A N 1
ATOM 683 C CA . ASP A 1 85 ? -11.576 -3.507 46.230 1.00 81.94 85 ASP A CA 1
ATOM 684 C C . ASP A 1 85 ? -12.123 -2.092 45.976 1.00 81.94 85 ASP A C 1
ATOM 686 O O . ASP A 1 85 ? -11.523 -1.108 46.414 1.00 81.94 85 ASP A O 1
ATOM 690 N N . GLY A 1 86 ? -13.279 -1.967 45.317 1.00 81.38 86 GLY A N 1
ATOM 691 C CA . GLY A 1 86 ? -13.902 -0.680 45.008 1.00 81.38 86 GLY A CA 1
ATOM 692 C C . GLY A 1 86 ? -13.143 0.136 43.961 1.00 81.38 86 GLY A C 1
ATOM 693 O O . GLY A 1 86 ? -13.478 1.305 43.745 1.00 81.38 86 GLY A O 1
ATOM 694 N N . SER A 1 87 ? -12.124 -0.440 43.316 1.00 80.94 87 SER A N 1
ATOM 695 C CA . SER A 1 87 ? -11.418 0.208 42.220 1.00 80.94 87 SER A CA 1
ATOM 696 C C . SER A 1 87 ? -12.372 0.433 41.052 1.00 80.94 87 SER A C 1
ATOM 698 O O . SER A 1 87 ? -13.253 -0.374 40.760 1.00 80.94 87 SER A O 1
ATOM 700 N N . VAL A 1 88 ? -12.224 1.576 40.383 1.00 75.06 88 VAL A N 1
ATOM 701 C CA . VAL A 1 88 ? -13.087 1.927 39.259 1.00 75.06 88 VAL A CA 1
ATOM 702 C C . VAL A 1 88 ? -12.269 1.976 37.985 1.00 75.06 88 VAL A C 1
ATOM 704 O O . VAL A 1 88 ? -11.412 2.839 37.797 1.00 75.06 88 VAL A O 1
ATOM 707 N N . SER A 1 89 ? -12.578 1.059 37.081 1.00 69.06 89 SER A N 1
ATOM 708 C CA . SER A 1 89 ? -12.110 1.079 35.707 1.00 69.06 89 SER A CA 1
ATOM 709 C C . SER A 1 89 ? -12.988 2.021 34.887 1.00 69.06 89 SER A C 1
ATOM 711 O O . SER A 1 89 ? -14.094 1.658 34.489 1.00 69.06 89 SER A O 1
ATOM 713 N N . LYS A 1 90 ? -12.490 3.236 34.636 1.00 63.25 90 LYS A N 1
ATOM 714 C CA . LYS A 1 90 ? -13.112 4.233 33.747 1.00 63.25 90 LYS A CA 1
ATOM 715 C C . LYS A 1 90 ? -12.277 4.393 32.489 1.00 63.25 90 LYS A C 1
ATOM 717 O O . LYS A 1 90 ? -11.054 4.320 32.569 1.00 63.25 90 LYS A O 1
ATOM 722 N N . LYS A 1 91 ? -12.922 4.698 31.357 1.00 57.00 91 LYS A N 1
ATOM 723 C CA . LYS A 1 91 ? -12.235 4.981 30.087 1.00 57.00 91 LYS A CA 1
ATOM 724 C C . LYS A 1 91 ? -11.211 3.895 29.749 1.00 57.00 91 LYS A C 1
ATOM 726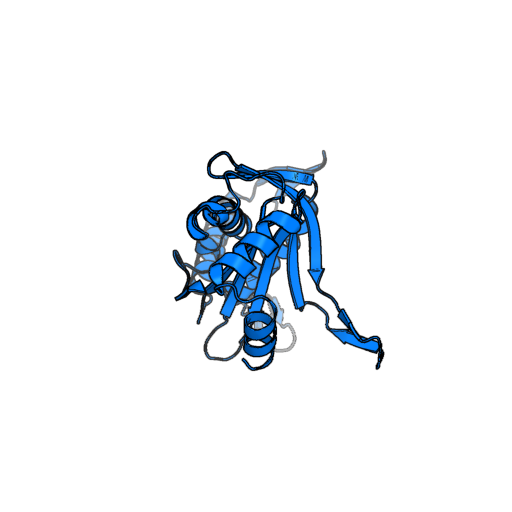 O O . LYS A 1 91 ? -10.065 4.213 29.438 1.00 57.00 91 LYS A O 1
ATOM 731 N N . GLN A 1 92 ? -11.622 2.623 29.775 1.00 48.12 92 GLN A N 1
ATOM 732 C CA . GLN A 1 92 ? -10.814 1.517 29.238 1.00 48.12 92 GLN A CA 1
ATOM 733 C C . GLN A 1 92 ? -10.704 1.587 27.702 1.00 48.12 92 GLN A C 1
ATOM 735 O O . GLN A 1 92 ? -10.749 0.573 27.007 1.00 48.12 92 GLN A O 1
ATOM 740 N N . ASN A 1 93 ? -10.562 2.797 27.154 1.00 49.53 93 ASN A N 1
ATOM 741 C CA . ASN A 1 93 ? -10.008 2.981 25.836 1.00 49.53 93 ASN A CA 1
ATOM 742 C C . ASN A 1 93 ? -8.665 2.271 25.883 1.00 49.53 93 ASN A C 1
ATOM 744 O O . ASN A 1 93 ? -7.775 2.645 26.649 1.00 49.53 93 ASN A O 1
ATOM 748 N N . VAL A 1 94 ? -8.581 1.184 25.120 1.00 47.56 94 VAL A N 1
ATOM 749 C CA . VAL A 1 94 ? -7.328 0.517 24.799 1.00 47.56 94 VAL A CA 1
ATOM 750 C C . VAL A 1 94 ? -6.322 1.630 24.530 1.00 47.56 94 VAL A C 1
ATOM 752 O O . VAL A 1 94 ? -6.670 2.570 23.811 1.00 47.56 94 VAL A O 1
ATOM 755 N N . ASP A 1 95 ? -5.133 1.562 25.127 1.00 48.50 95 ASP A N 1
ATOM 756 C CA . ASP A 1 95 ? -3.998 2.440 24.820 1.00 48.50 95 ASP A CA 1
ATOM 757 C C . ASP A 1 95 ? -3.568 2.199 23.360 1.00 48.50 95 ASP A C 1
ATOM 759 O O . ASP A 1 95 ? -2.574 1.556 23.024 1.00 48.50 95 ASP A O 1
ATOM 763 N N . ALA A 1 96 ? -4.454 2.581 22.454 1.00 55.69 96 ALA A N 1
ATOM 764 C CA . ALA A 1 96 ? -4.412 2.324 21.047 1.00 55.69 96 ALA A CA 1
ATOM 765 C C . ALA A 1 96 ? -4.041 3.658 20.436 1.00 55.69 96 ALA A C 1
ATOM 767 O O . ALA A 1 96 ? -4.888 4.517 20.192 1.00 55.69 96 ALA A O 1
ATOM 768 N N . SER A 1 97 ? -2.740 3.821 20.200 1.00 68.81 97 SER A N 1
ATOM 769 C CA . SER A 1 97 ? -2.227 4.829 19.276 1.00 68.81 97 SER A CA 1
ATOM 770 C C . SER A 1 97 ? -3.138 4.934 18.046 1.00 68.81 97 SER A C 1
ATOM 772 O O . SER A 1 97 ? -3.724 3.937 17.609 1.00 68.81 97 SER A O 1
ATOM 774 N N . GLY A 1 98 ? -3.254 6.123 17.446 1.00 75.62 98 GLY A N 1
ATOM 775 C CA . GLY A 1 98 ? -4.106 6.324 16.268 1.00 75.62 98 GLY A CA 1
ATOM 776 C C . GLY A 1 98 ? -3.773 5.340 15.146 1.00 75.62 98 GLY A C 1
ATOM 777 O O . GLY A 1 98 ? -4.645 4.888 14.409 1.00 75.62 98 GLY A O 1
ATOM 778 N N . ALA A 1 99 ? -2.517 4.899 15.112 1.00 80.62 99 ALA A N 1
ATOM 779 C CA . ALA A 1 99 ? -2.030 3.830 14.266 1.00 80.62 99 ALA A CA 1
ATOM 780 C C . ALA A 1 99 ? -2.675 2.454 14.531 1.00 80.62 99 ALA A C 1
ATOM 782 O O . ALA A 1 99 ? -3.083 1.792 13.580 1.00 80.62 99 ALA A O 1
ATOM 783 N N . ASN A 1 100 ? -2.815 2.022 15.788 1.00 79.69 100 ASN A N 1
ATOM 784 C CA . ASN A 1 100 ? -3.484 0.762 16.134 1.00 79.69 100 ASN A CA 1
ATOM 785 C C . ASN A 1 100 ? -4.969 0.780 15.746 1.00 79.69 100 ASN A C 1
ATOM 787 O O . ASN A 1 100 ? -5.475 -0.206 15.200 1.00 79.69 100 ASN A O 1
ATOM 791 N N . LEU A 1 101 ? -5.661 1.901 15.987 1.00 80.94 101 LEU A N 1
ATOM 792 C CA . LEU A 1 101 ? -7.061 2.045 15.581 1.00 80.94 101 LEU A CA 1
ATOM 793 C C . LEU A 1 101 ? -7.213 2.044 14.062 1.00 80.94 101 LEU A C 1
ATOM 795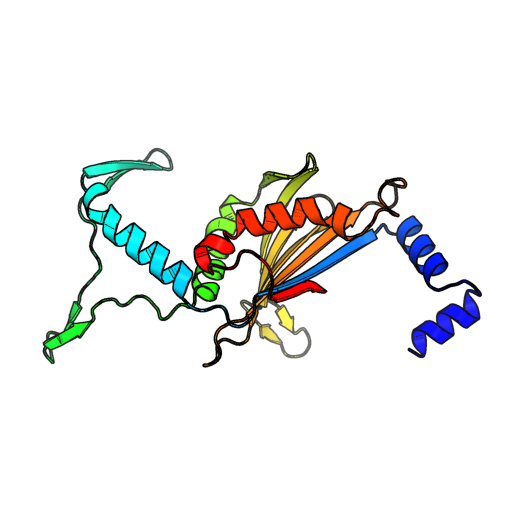 O O . LEU A 1 101 ? -8.094 1.354 13.559 1.00 80.94 101 LEU A O 1
ATOM 799 N N . LEU A 1 102 ? -6.328 2.731 13.332 1.00 85.94 102 LEU A N 1
ATOM 800 C CA . LEU A 1 102 ? -6.322 2.699 11.870 1.00 85.94 102 LEU A CA 1
ATOM 801 C C . LEU A 1 102 ? -6.164 1.269 11.347 1.00 85.94 102 LEU A C 1
ATOM 803 O O . LEU A 1 102 ? -6.933 0.845 10.489 1.00 85.94 102 LEU A O 1
ATOM 807 N N . MET A 1 103 ? -5.195 0.511 11.869 1.00 85.94 103 MET A N 1
ATOM 808 C CA . MET A 1 103 ? -4.966 -0.872 11.434 1.00 85.94 103 MET A CA 1
ATOM 809 C C . MET A 1 103 ? -6.182 -1.756 11.724 1.00 85.94 103 MET A C 1
ATOM 811 O O . MET A 1 103 ? -6.632 -2.487 10.845 1.00 85.94 103 MET A O 1
ATOM 815 N N . THR A 1 104 ? -6.758 -1.633 12.921 1.00 85.88 104 THR A N 1
ATOM 816 C CA . THR A 1 104 ? -7.959 -2.382 13.323 1.00 85.88 104 THR A CA 1
ATOM 817 C C . THR A 1 104 ? -9.159 -2.025 12.445 1.00 85.88 104 THR A C 1
ATOM 819 O O . THR A 1 104 ? -9.887 -2.906 11.991 1.00 85.88 104 THR A O 1
ATOM 822 N N . PHE A 1 105 ? -9.350 -0.734 12.162 1.00 88.00 105 PHE A N 1
ATOM 823 C CA . PHE A 1 105 ? -10.398 -0.254 11.272 1.00 88.00 105 PHE A CA 1
ATOM 824 C C . PHE A 1 105 ? -10.239 -0.849 9.874 1.00 88.00 105 PHE A C 1
ATOM 826 O O . PHE A 1 105 ? -11.175 -1.479 9.384 1.00 88.00 105 PHE A O 1
ATOM 833 N N . VAL A 1 106 ? -9.059 -0.715 9.258 1.00 86.50 106 VAL A N 1
ATOM 834 C CA . VAL A 1 106 ? -8.802 -1.259 7.917 1.00 86.50 106 VAL A CA 1
ATOM 835 C C . VAL A 1 106 ? -9.082 -2.757 7.894 1.00 86.50 106 VAL A C 1
ATOM 837 O O . VAL A 1 106 ? -9.855 -3.195 7.048 1.00 86.50 106 VAL A O 1
ATOM 840 N N . GLU A 1 107 ? -8.529 -3.521 8.841 1.00 86.50 107 GLU A N 1
ATOM 841 C CA . GLU A 1 107 ? -8.731 -4.971 8.942 1.00 86.50 107 GLU A CA 1
ATOM 842 C C . GLU A 1 107 ? -10.220 -5.338 9.060 1.00 86.50 107 GLU A C 1
ATOM 844 O O . GLU A 1 107 ? -10.688 -6.226 8.350 1.00 86.50 107 GLU A O 1
ATOM 849 N N . SER A 1 108 ? -11.000 -4.602 9.863 1.00 85.75 108 SER A N 1
ATOM 850 C CA . SER A 1 108 ? -12.446 -4.837 10.013 1.00 85.75 108 SER A CA 1
ATOM 851 C C . SER A 1 108 ? -13.250 -4.613 8.725 1.00 85.75 108 SER A C 1
ATOM 853 O O . SER A 1 108 ? -14.273 -5.263 8.515 1.00 85.75 108 SER A O 1
ATOM 855 N N . GLN A 1 109 ?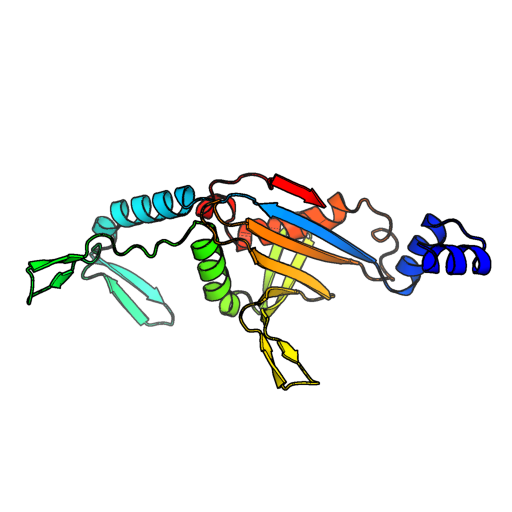 -12.802 -3.697 7.861 1.00 86.94 109 GLN A N 1
ATOM 856 C CA . GLN A 1 109 ? -13.490 -3.348 6.616 1.00 86.94 109 GLN A CA 1
ATOM 857 C C . GLN A 1 109 ? -13.037 -4.207 5.425 1.00 86.94 109 GLN A C 1
ATOM 859 O O . GLN A 1 109 ? -13.727 -4.247 4.406 1.00 86.94 109 GLN A O 1
ATOM 864 N N . MET A 1 110 ? -11.913 -4.925 5.540 1.00 87.00 110 MET A N 1
ATOM 865 C CA . MET A 1 110 ? -11.349 -5.748 4.462 1.00 87.00 110 MET A CA 1
ATOM 866 C C . MET A 1 110 ? -12.356 -6.697 3.799 1.00 87.00 110 MET A C 1
ATOM 868 O O . MET A 1 110 ? -12.379 -6.722 2.567 1.00 87.00 110 MET A O 1
ATOM 872 N N . PRO A 1 111 ? -13.220 -7.432 4.535 1.00 90.12 111 PRO A N 1
ATOM 873 C CA . PRO A 1 111 ? -14.213 -8.297 3.900 1.00 90.12 111 PRO A CA 1
ATOM 874 C C . PRO A 1 111 ? -15.189 -7.525 3.009 1.00 90.12 111 PRO A C 1
ATOM 876 O O . PRO A 1 111 ? -15.565 -8.013 1.949 1.00 90.12 111 PRO A O 1
ATOM 879 N N . ALA A 1 112 ? -15.566 -6.307 3.412 1.00 88.75 112 ALA A N 1
ATOM 880 C CA . ALA A 1 112 ? -16.469 -5.463 2.642 1.00 88.75 112 ALA A CA 1
ATOM 881 C C . ALA A 1 112 ? -15.794 -4.885 1.394 1.00 88.75 112 ALA A C 1
ATOM 883 O O . ALA A 1 112 ? -16.481 -4.632 0.412 1.00 88.75 112 ALA A O 1
ATOM 884 N N . PHE A 1 113 ? -14.472 -4.683 1.407 1.00 90.12 113 PHE A N 1
ATOM 885 C CA . PHE A 1 113 ? -13.744 -4.138 0.260 1.00 90.12 113 PHE A CA 1
ATOM 886 C C . PHE A 1 113 ? -13.658 -5.109 -0.919 1.00 90.12 113 PHE A C 1
ATOM 888 O O . PHE A 1 113 ? -13.588 -4.651 -2.056 1.00 90.12 113 PHE A O 1
ATOM 895 N N . ILE A 1 114 ? -13.667 -6.422 -0.679 1.00 93.75 114 ILE A N 1
ATOM 896 C CA . ILE A 1 114 ? -13.533 -7.433 -1.737 1.00 93.75 114 ILE A CA 1
ATOM 897 C C . ILE A 1 114 ? -14.692 -7.301 -2.739 1.00 93.75 114 ILE A C 1
ATOM 899 O O . ILE A 1 114 ? -15.862 -7.288 -2.367 1.00 93.75 114 ILE A O 1
ATOM 903 N N . GLY A 1 115 ? -14.357 -7.189 -4.024 1.00 92.69 115 GLY A N 1
ATOM 904 C CA . GLY A 1 115 ? -15.303 -6.975 -5.120 1.00 92.69 115 GLY A CA 1
ATOM 905 C C . GLY A 1 115 ? -15.748 -5.521 -5.309 1.00 92.69 115 GLY A C 1
ATOM 906 O O . GLY A 1 115 ? -16.385 -5.214 -6.318 1.00 92.69 115 GLY A O 1
ATOM 907 N N . GLN A 1 116 ? -15.406 -4.602 -4.398 1.00 93.19 116 GLN A N 1
ATOM 908 C CA . GLN A 1 116 ? -15.715 -3.185 -4.578 1.00 93.19 116 GLN A CA 1
ATOM 909 C C . GLN A 1 116 ? -14.760 -2.512 -5.565 1.00 93.19 116 GLN A C 1
ATOM 911 O O . GLN A 1 116 ? -13.570 -2.831 -5.646 1.00 93.19 116 GLN A O 1
ATOM 916 N N . LYS A 1 117 ? -15.306 -1.531 -6.290 1.00 95.50 117 LYS A N 1
ATOM 917 C CA . LYS A 1 117 ? -14.593 -0.677 -7.238 1.00 95.50 117 LYS A CA 1
ATOM 918 C C . LYS A 1 117 ? -14.351 0.697 -6.618 1.00 95.50 117 LYS A C 1
ATOM 920 O O . LYS A 1 117 ? -15.299 1.419 -6.319 1.00 95.50 117 LYS A O 1
ATOM 925 N N . PHE A 1 118 ? -13.087 1.077 -6.497 1.00 93.81 118 PHE A N 1
ATOM 926 C CA . PHE A 1 118 ? -12.655 2.390 -6.027 1.00 93.81 118 PHE A CA 1
ATOM 927 C C . PHE A 1 118 ? -12.100 3.202 -7.190 1.00 93.81 118 PHE A C 1
ATOM 929 O O . PHE A 1 118 ? -11.337 2.678 -7.998 1.00 93.81 118 PHE A O 1
ATOM 936 N N . THR A 1 119 ? -12.456 4.481 -7.271 1.00 93.50 119 THR A N 1
ATOM 937 C CA . THR A 1 119 ? -12.043 5.354 -8.375 1.00 93.50 119 THR A CA 1
ATOM 938 C C . THR A 1 119 ? -11.407 6.625 -7.835 1.00 93.50 119 THR A C 1
ATOM 940 O O . THR A 1 119 ? -11.970 7.281 -6.963 1.00 93.50 119 THR A O 1
ATOM 943 N N . ALA A 1 120 ? -10.262 7.002 -8.393 1.00 92.81 120 ALA A N 1
ATOM 944 C CA . ALA A 1 120 ? -9.629 8.298 -8.175 1.00 92.81 120 ALA A CA 1
ATOM 945 C C . ALA A 1 120 ? -8.978 8.758 -9.481 1.00 92.81 120 ALA A C 1
ATOM 947 O O . ALA A 1 120 ? -8.455 7.937 -10.228 1.00 92.81 120 ALA A O 1
ATOM 948 N N . ASN A 1 121 ? -9.014 10.061 -9.778 1.00 93.50 121 ASN A N 1
ATOM 949 C CA . ASN A 1 121 ? -8.392 10.636 -10.981 1.00 93.50 121 ASN A CA 1
ATOM 950 C C . ASN A 1 121 ? -8.752 9.885 -12.284 1.00 93.50 121 ASN A C 1
ATOM 952 O O . ASN A 1 121 ? -7.896 9.668 -13.134 1.00 93.50 121 ASN A O 1
ATOM 956 N N . ASN A 1 122 ? -10.018 9.472 -12.425 1.00 91.56 122 ASN A N 1
ATOM 957 C CA . ASN A 1 122 ? -10.544 8.685 -13.552 1.00 91.56 122 ASN A CA 1
ATOM 958 C C . ASN A 1 122 ? -9.929 7.282 -13.736 1.00 91.56 122 ASN A C 1
ATOM 960 O O . ASN A 1 122 ? -10.229 6.613 -14.722 1.00 91.56 122 ASN A O 1
ATOM 964 N N . VAL A 1 123 ? -9.133 6.796 -12.781 1.00 91.69 123 VAL A N 1
ATOM 965 C CA . VAL A 1 123 ? -8.612 5.424 -12.748 1.00 91.69 123 VAL A CA 1
ATOM 966 C C . VAL A 1 123 ? -9.401 4.618 -11.727 1.00 91.69 123 VAL A C 1
ATOM 968 O O . VAL A 1 123 ? -9.667 5.091 -10.622 1.00 91.69 123 VAL A O 1
ATOM 971 N N . SER A 1 124 ? -9.800 3.407 -12.107 1.00 94.38 124 SER A N 1
ATOM 972 C CA . SER A 1 124 ? -10.571 2.500 -11.259 1.00 94.38 124 SER A CA 1
ATOM 973 C C . SER A 1 124 ? -9.743 1.299 -10.818 1.00 94.38 124 SER A C 1
ATOM 975 O O . SER A 1 124 ? -9.001 0.738 -11.617 1.00 94.38 124 SER A O 1
ATOM 977 N N . PHE A 1 125 ? -9.945 0.865 -9.579 1.00 95.38 125 PHE A N 1
ATOM 978 C CA . PHE A 1 125 ? -9.294 -0.289 -8.978 1.00 95.38 125 PHE A CA 1
ATOM 979 C C . PHE A 1 125 ? -10.346 -1.176 -8.314 1.00 95.38 125 PHE A C 1
ATOM 981 O O . PHE A 1 125 ? -11.126 -0.700 -7.490 1.00 95.38 125 PHE A O 1
ATOM 988 N N . VAL A 1 126 ? -10.374 -2.460 -8.668 1.00 96.69 126 VAL A N 1
ATOM 989 C CA . VAL A 1 126 ? -11.287 -3.447 -8.074 1.00 96.69 126 VAL A CA 1
ATOM 990 C C . VAL A 1 126 ? -10.495 -4.328 -7.125 1.00 96.69 126 VAL A C 1
ATOM 992 O O . VAL A 1 126 ? -9.483 -4.892 -7.532 1.00 96.69 126 VAL A O 1
ATOM 995 N N . VAL A 1 127 ? -10.913 -4.441 -5.866 1.00 95.69 127 VAL A N 1
ATOM 996 C CA . VAL A 1 127 ? -10.213 -5.291 -4.889 1.00 95.69 127 VAL A CA 1
ATOM 997 C C . VAL A 1 127 ? -10.577 -6.750 -5.144 1.00 95.69 127 VAL A C 1
ATOM 999 O O . VAL A 1 127 ? -11.741 -7.130 -5.058 1.00 95.69 127 VAL A O 1
ATOM 1002 N N . THR A 1 128 ? -9.583 -7.586 -5.420 1.00 96.94 128 THR A N 1
ATOM 1003 C CA . THR A 1 128 ? -9.765 -9.030 -5.637 1.00 96.94 128 THR A CA 1
ATOM 1004 C C . THR A 1 128 ? -9.496 -9.832 -4.374 1.00 96.94 128 THR A C 1
ATOM 1006 O O . THR A 1 128 ? -10.126 -10.863 -4.146 1.00 96.94 128 THR A O 1
ATOM 1009 N N . LYS A 1 129 ? -8.578 -9.357 -3.527 1.00 96.44 129 LYS A N 1
ATOM 1010 C CA . LYS A 1 129 ? -8.244 -10.007 -2.262 1.00 96.44 129 LYS A CA 1
ATOM 1011 C C . LYS A 1 129 ? -7.851 -8.979 -1.209 1.00 96.44 129 LYS A C 1
ATOM 1013 O O . LYS A 1 129 ? -7.146 -8.019 -1.504 1.00 96.44 129 LYS A O 1
ATOM 1018 N N . ALA A 1 130 ? -8.266 -9.228 0.025 1.00 94.62 130 ALA A N 1
ATOM 1019 C CA . ALA A 1 130 ? -7.872 -8.459 1.192 1.00 94.62 130 ALA A CA 1
ATOM 1020 C C . ALA A 1 130 ? -7.512 -9.434 2.324 1.00 94.62 130 ALA A C 1
ATOM 1022 O O . ALA A 1 130 ? -8.344 -10.261 2.693 1.00 94.62 130 ALA A O 1
ATOM 1023 N N . ASP A 1 131 ? -6.274 -9.401 2.823 1.00 93.69 131 ASP A N 1
ATOM 1024 C CA . ASP A 1 131 ? -5.829 -10.283 3.909 1.00 93.69 131 ASP A CA 1
ATOM 1025 C C . ASP A 1 131 ? -4.831 -9.626 4.873 1.00 93.69 131 ASP A C 1
ATOM 1027 O O . ASP A 1 131 ? -4.110 -8.692 4.520 1.00 93.69 131 ASP A O 1
ATOM 1031 N N . ASN A 1 132 ? -4.770 -10.142 6.102 1.00 91.44 132 ASN A N 1
ATOM 1032 C CA . ASN A 1 132 ? -3.673 -9.862 7.019 1.00 91.44 132 ASN A CA 1
ATOM 1033 C C . ASN A 1 132 ? -2.588 -10.921 6.812 1.00 91.44 132 ASN A C 1
ATOM 1035 O O . ASN A 1 132 ? -2.827 -12.109 7.015 1.00 91.44 132 ASN A O 1
ATOM 1039 N N . PHE A 1 133 ? -1.421 -10.503 6.330 1.00 90.62 133 PHE A N 1
ATOM 1040 C CA . PHE A 1 133 ? -0.400 -11.422 5.851 1.00 90.62 133 PHE A CA 1
ATOM 1041 C C . PHE A 1 133 ? 0.143 -12.306 6.976 1.00 90.62 133 PHE A C 1
ATOM 1043 O O . PHE A 1 133 ? 0.567 -11.821 8.030 1.00 90.62 133 PHE A O 1
ATOM 1050 N N . GLU A 1 134 ? 0.186 -13.605 6.698 1.00 90.75 134 GLU A N 1
ATOM 1051 C CA . GLU A 1 134 ? 0.831 -14.609 7.530 1.00 90.75 134 GLU A CA 1
ATOM 1052 C C . GLU A 1 134 ? 1.838 -15.389 6.680 1.00 90.75 134 GLU A C 1
ATOM 1054 O O . GLU A 1 134 ? 1.578 -15.700 5.514 1.00 90.75 134 GLU A O 1
ATOM 1059 N N . TYR A 1 135 ? 2.993 -15.695 7.263 1.00 93.50 135 TYR A N 1
ATOM 1060 C CA . TYR A 1 135 ? 4.043 -16.492 6.638 1.00 93.50 135 TYR A CA 1
ATOM 1061 C C . TYR A 1 135 ? 4.350 -17.699 7.519 1.00 93.50 135 TYR A C 1
ATOM 1063 O O . TYR A 1 135 ? 4.538 -17.544 8.723 1.00 93.50 135 TYR A O 1
ATOM 1071 N N . THR A 1 136 ? 4.381 -18.884 6.912 1.00 94.75 136 THR A N 1
ATOM 1072 C CA . THR A 1 136 ? 4.861 -20.117 7.547 1.00 94.75 136 THR A CA 1
ATOM 1073 C C . THR A 1 136 ? 6.192 -20.470 6.910 1.00 94.75 136 THR A C 1
ATOM 1075 O O . THR A 1 136 ? 6.249 -20.659 5.693 1.00 94.75 136 THR A O 1
ATOM 1078 N N . ASP A 1 137 ? 7.251 -20.513 7.710 1.00 95.19 137 ASP A N 1
ATOM 1079 C CA . ASP A 1 137 ? 8.585 -20.819 7.218 1.00 95.19 137 ASP A CA 1
ATOM 1080 C C . ASP A 1 137 ? 8.676 -22.300 6.804 1.00 95.19 137 ASP A C 1
ATOM 1082 O O . ASP A 1 137 ? 8.332 -23.180 7.596 1.00 95.19 137 ASP A O 1
ATOM 1086 N N . PRO A 1 138 ? 9.102 -22.615 5.567 1.00 96.06 138 PRO A N 1
ATOM 1087 C CA . PRO A 1 138 ? 9.139 -23.991 5.084 1.00 96.06 138 PRO A CA 1
ATOM 1088 C C . PRO A 1 138 ? 10.313 -24.809 5.646 1.00 96.06 138 PRO A C 1
ATOM 1090 O O . PRO A 1 138 ? 10.357 -26.015 5.409 1.00 96.06 138 PRO A O 1
ATOM 1093 N N . VAL A 1 139 ? 11.271 -24.185 6.340 1.00 96.50 139 VAL A N 1
ATOM 1094 C CA . VAL A 1 139 ? 12.444 -24.846 6.928 1.00 96.50 139 VAL A CA 1
ATOM 1095 C C . VAL A 1 139 ? 12.154 -25.287 8.357 1.00 96.50 139 VAL A C 1
ATOM 1097 O O . VAL A 1 139 ? 12.414 -26.440 8.697 1.00 96.50 139 VAL A O 1
ATOM 1100 N N . ASP A 1 140 ? 11.616 -24.390 9.186 1.00 95.31 140 ASP A N 1
ATOM 1101 C CA . ASP A 1 140 ? 11.393 -24.654 10.615 1.00 95.31 140 ASP A CA 1
ATOM 1102 C C . ASP A 1 140 ? 9.913 -24.705 11.036 1.00 95.31 140 ASP A C 1
ATOM 1104 O O . ASP A 1 140 ? 9.604 -25.066 12.173 1.00 95.31 140 ASP A O 1
ATOM 1108 N N . GLY A 1 141 ? 8.983 -24.396 10.127 1.00 94.75 141 GLY A N 1
ATOM 1109 C CA . GLY A 1 141 ? 7.544 -24.412 10.387 1.00 94.75 141 GLY A CA 1
ATOM 1110 C C . GLY A 1 141 ? 7.043 -23.251 11.250 1.00 94.75 141 GLY A C 1
ATOM 1111 O O . GLY A 1 141 ? 5.864 -23.231 11.613 1.00 94.75 141 GLY A O 1
ATOM 1112 N N . SER A 1 142 ? 7.898 -22.287 11.601 1.00 93.88 142 SER A N 1
ATOM 1113 C CA . SER A 1 142 ? 7.505 -21.131 12.401 1.00 93.88 142 SER A CA 1
ATOM 1114 C C . SER A 1 142 ? 6.483 -20.268 11.659 1.00 93.88 142 SER A C 1
ATOM 1116 O O . SER A 1 142 ? 6.538 -20.095 10.441 1.00 93.88 142 SER A O 1
ATOM 1118 N N . VAL A 1 143 ? 5.513 -19.718 12.398 1.00 93.88 143 VAL A N 1
ATOM 1119 C CA . VAL A 1 143 ? 4.423 -18.922 11.819 1.00 93.88 143 VAL A CA 1
ATOM 1120 C C . VAL A 1 143 ? 4.506 -17.481 12.301 1.00 93.88 143 VAL A C 1
ATOM 1122 O O . VAL A 1 143 ? 4.300 -17.184 13.478 1.00 93.88 143 VAL A O 1
ATOM 1125 N N . SER A 1 144 ? 4.740 -16.568 11.364 1.00 90.69 144 SER A N 1
ATOM 1126 C CA . SER A 1 144 ? 4.700 -15.124 11.579 1.00 90.69 144 SER A CA 1
ATOM 1127 C C . SER A 1 144 ? 3.353 -14.577 11.127 1.00 90.69 144 SER A C 1
ATOM 1129 O O . SER A 1 144 ? 3.108 -14.414 9.931 1.00 90.69 144 SER A O 1
ATOM 1131 N N . LYS A 1 145 ? 2.470 -14.291 12.086 1.00 89.19 145 LYS A N 1
ATOM 1132 C CA . LYS A 1 145 ? 1.133 -13.734 11.830 1.00 89.19 145 LYS A CA 1
ATOM 1133 C C . LYS A 1 145 ? 1.139 -12.210 11.851 1.00 89.19 145 LYS A C 1
ATOM 1135 O O . LYS A 1 145 ? 2.066 -11.599 12.385 1.00 89.19 145 LYS A O 1
ATOM 1140 N N . LYS A 1 146 ? 0.076 -11.603 11.318 1.00 84.25 146 LYS A N 1
ATOM 1141 C CA . LYS A 1 146 ? -0.188 -10.155 11.384 1.00 84.25 146 LYS A CA 1
ATOM 1142 C C . LYS A 1 146 ? 0.935 -9.275 10.812 1.00 84.25 146 LYS A C 1
ATOM 1144 O O . LYS A 1 146 ? 1.258 -8.223 11.358 1.00 84.25 146 LYS A O 1
ATOM 1149 N N . GLN A 1 147 ? 1.566 -9.713 9.723 1.00 87.81 147 GLN A N 1
ATOM 1150 C CA . GLN A 1 147 ? 2.766 -9.072 9.166 1.00 87.81 147 GLN A CA 1
ATOM 1151 C C . GLN A 1 147 ? 2.474 -7.868 8.256 1.00 87.81 147 GLN A C 1
ATOM 1153 O O . GLN A 1 147 ? 3.401 -7.156 7.848 1.00 87.81 147 GLN A O 1
ATOM 1158 N N . GLY A 1 148 ? 1.200 -7.610 7.962 1.00 88.25 148 GLY A N 1
ATOM 1159 C CA . GLY A 1 148 ? 0.750 -6.444 7.211 1.00 88.25 148 GLY A CA 1
ATOM 1160 C C . GLY A 1 148 ? -0.586 -6.687 6.527 1.00 88.25 148 GLY A C 1
ATOM 1161 O O . GLY A 1 148 ? -0.834 -7.773 6.010 1.00 88.25 148 GLY A O 1
ATOM 1162 N N . LEU A 1 149 ? -1.426 -5.660 6.483 1.00 91.31 149 LEU A N 1
ATOM 1163 C CA . LEU A 1 149 ? -2.711 -5.704 5.793 1.00 91.31 149 LEU A CA 1
ATOM 1164 C C . LEU A 1 149 ? 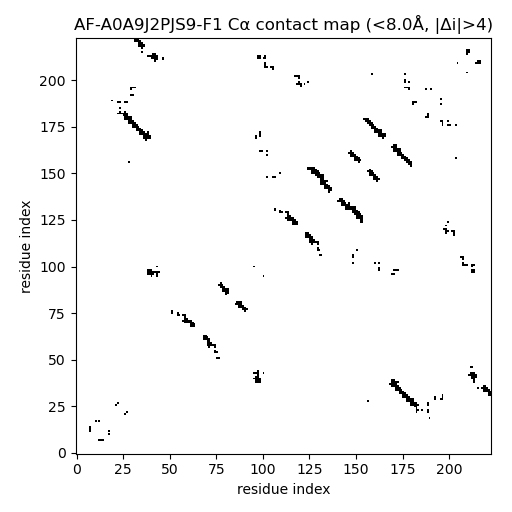-2.474 -5.456 4.309 1.00 91.31 149 LEU A C 1
ATOM 1166 O O . LEU A 1 149 ? -1.876 -4.441 3.954 1.00 91.31 149 LEU A O 1
ATOM 1170 N N . ARG A 1 150 ? -2.925 -6.359 3.442 1.00 97.06 150 ARG A N 1
ATOM 1171 C CA . ARG A 1 150 ? -2.730 -6.262 1.994 1.00 97.06 150 ARG A CA 1
ATOM 1172 C C . ARG A 1 150 ? -4.066 -6.176 1.282 1.00 97.06 150 ARG A C 1
ATOM 1174 O O . ARG A 1 150 ? -4.936 -7.012 1.495 1.00 97.06 150 ARG A O 1
ATOM 1181 N N . LEU A 1 151 ? -4.185 -5.205 0.389 1.00 95.94 151 LEU A N 1
ATOM 1182 C CA . LEU A 1 151 ? -5.245 -5.107 -0.603 1.00 95.94 151 LEU A CA 1
ATOM 1183 C C . LEU A 1 151 ? -4.624 -5.404 -1.964 1.00 95.94 151 LEU A C 1
ATOM 1185 O O . LEU A 1 151 ? -3.705 -4.708 -2.398 1.00 95.94 151 LEU A O 1
ATOM 1189 N N . LEU A 1 152 ? -5.095 -6.460 -2.614 1.00 96.50 152 LEU A N 1
ATOM 1190 C CA . LEU A 1 152 ? -4.700 -6.835 -3.961 1.00 96.50 152 LEU A CA 1
ATOM 1191 C C . LEU A 1 152 ? -5.830 -6.436 -4.897 1.00 96.50 152 LEU A C 1
ATOM 1193 O O . LEU A 1 152 ? -7.000 -6.727 -4.632 1.00 96.50 152 LEU A O 1
ATOM 1197 N N . PHE A 1 153 ? -5.469 -5.772 -5.984 1.00 96.88 153 PHE A N 1
ATOM 1198 C CA . PHE A 1 153 ? -6.408 -5.286 -6.975 1.00 96.88 153 PHE A CA 1
ATOM 1199 C C . PHE A 1 153 ? -6.337 -6.129 -8.246 1.00 96.88 153 PHE A C 1
ATOM 1201 O O . PHE A 1 153 ? -5.337 -6.790 -8.540 1.00 96.88 153 PHE A O 1
ATOM 1208 N N . GLU A 1 154 ? -7.419 -6.108 -9.014 1.00 95.56 154 GLU A N 1
ATOM 1209 C CA . GLU A 1 154 ? -7.415 -6.593 -10.388 1.00 95.56 154 GLU A CA 1
ATOM 1210 C C . GLU A 1 154 ? -6.345 -5.846 -11.200 1.00 95.56 154 GLU A C 1
ATOM 1212 O O . GLU A 1 154 ? -6.091 -4.659 -10.982 1.00 95.56 154 GLU A O 1
ATOM 1217 N N . GLY A 1 155 ? -5.668 -6.557 -12.101 1.00 89.50 155 GLY A N 1
ATOM 1218 C CA . GLY A 1 155 ? -4.553 -5.998 -12.866 1.00 89.50 155 GLY A CA 1
ATOM 1219 C C . GLY A 1 155 ? -3.226 -5.929 -12.104 1.00 89.50 155 GLY A C 1
ATOM 1220 O O . GLY A 1 155 ? -2.289 -5.333 -12.607 1.00 89.50 155 GLY A O 1
ATOM 1221 N N . GLY A 1 156 ? -3.108 -6.532 -10.915 1.00 93.31 156 GLY A N 1
ATOM 1222 C CA . GLY A 1 156 ? -1.814 -6.767 -10.255 1.00 93.31 156 GLY A CA 1
ATOM 1223 C C . GLY A 1 156 ? -1.321 -5.653 -9.328 1.00 93.31 156 GLY A C 1
ATOM 1224 O O . GLY A 1 156 ? -0.347 -5.863 -8.606 1.00 93.31 156 GLY A O 1
ATOM 1225 N N . SER A 1 157 ? -2.008 -4.510 -9.280 1.00 95.56 157 SER A N 1
ATOM 1226 C CA . SER A 1 157 ? -1.730 -3.439 -8.315 1.00 95.56 157 SER A CA 1
ATOM 1227 C C . SER A 1 157 ? -2.024 -3.876 -6.878 1.00 95.56 157 SER A C 1
ATOM 1229 O O . SER A 1 157 ? -2.879 -4.731 -6.628 1.00 95.56 157 SER A O 1
ATOM 1231 N N . ARG A 1 158 ? -1.317 -3.299 -5.903 1.00 97.19 158 ARG A N 1
ATOM 1232 C CA . ARG A 1 158 ? -1.396 -3.669 -4.486 1.00 97.19 158 ARG A CA 1
ATOM 1233 C C . ARG A 1 158 ? -1.183 -2.470 -3.572 1.00 97.19 158 ARG A C 1
ATOM 1235 O O . ARG A 1 158 ? -0.393 -1.573 -3.852 1.00 97.19 158 ARG A O 1
ATOM 1242 N N . VAL A 1 159 ? -1.849 -2.510 -2.427 1.00 97.44 159 VAL A N 1
ATOM 1243 C CA . VAL A 1 159 ? -1.627 -1.596 -1.306 1.00 97.44 159 VAL A CA 1
ATOM 1244 C C . VAL A 1 159 ? -1.340 -2.428 -0.067 1.00 97.44 159 VAL A C 1
ATOM 1246 O O . VAL A 1 159 ? -2.046 -3.398 0.203 1.00 97.44 159 VAL A O 1
ATOM 1249 N N . VAL A 1 160 ? -0.308 -2.063 0.689 1.00 96.81 160 VAL A N 1
ATOM 1250 C CA . VAL A 1 160 ? 0.045 -2.744 1.937 1.00 96.81 160 VAL A CA 1
ATOM 1251 C C . VAL A 1 160 ? 0.188 -1.732 3.063 1.00 96.81 160 VAL A C 1
ATOM 1253 O O . VAL A 1 160 ? 0.905 -0.745 2.924 1.00 96.81 160 VAL A O 1
ATOM 1256 N N . PHE A 1 161 ? -0.444 -2.008 4.198 1.00 93.31 161 PHE A N 1
ATOM 1257 C CA . PHE A 1 161 ? -0.266 -1.265 5.440 1.00 93.31 161 PHE A CA 1
ATOM 1258 C C . PHE A 1 161 ? 0.539 -2.114 6.417 1.00 93.31 161 PHE A C 1
ATOM 1260 O O . PHE A 1 161 ? 0.199 -3.270 6.683 1.00 93.31 161 PHE A O 1
ATOM 1267 N N . ARG A 1 162 ? 1.609 -1.549 6.975 1.00 92.81 162 ARG A N 1
ATOM 1268 C CA . ARG A 1 162 ? 2.356 -2.168 8.074 1.00 92.81 162 ARG A CA 1
ATOM 1269 C C . ARG A 1 162 ? 2.468 -1.207 9.234 1.00 92.81 162 ARG A C 1
ATOM 1271 O O . ARG A 1 162 ? 2.770 -0.032 9.051 1.00 92.81 162 ARG A O 1
ATOM 1278 N N . LEU A 1 163 ? 2.304 -1.754 10.425 1.00 86.50 163 LEU A N 1
ATOM 1279 C CA . LEU A 1 163 ? 2.588 -1.062 11.664 1.00 86.50 163 LEU A CA 1
ATOM 1280 C C . LEU A 1 163 ? 3.962 -1.486 12.175 1.00 86.50 163 LEU A C 1
ATOM 1282 O O . LEU A 1 163 ? 4.321 -2.661 12.116 1.00 86.50 163 LEU A O 1
ATOM 1286 N N . SER A 1 164 ? 4.744 -0.531 12.660 1.00 81.81 164 SER A N 1
ATOM 1287 C CA . SER A 1 164 ? 6.064 -0.791 13.229 1.00 81.81 164 SER A CA 1
ATOM 1288 C C . SER A 1 164 ? 6.382 0.174 14.362 1.00 81.81 164 SER A C 1
ATOM 1290 O O . SER A 1 164 ? 5.824 1.263 14.413 1.00 81.81 164 SER A O 1
ATOM 1292 N N . GLY A 1 165 ? 7.294 -0.226 15.252 1.00 68.25 165 GLY A N 1
ATOM 1293 C CA . GLY A 1 165 ? 7.832 0.659 16.284 1.00 68.25 165 GLY A CA 1
ATOM 1294 C C . GLY A 1 165 ? 6.808 1.085 17.334 1.00 68.25 165 GLY A C 1
ATOM 1295 O O . GLY A 1 165 ? 6.713 2.259 17.621 1.00 68.25 165 GLY A O 1
ATOM 1296 N N . THR A 1 166 ? 6.046 0.170 17.931 1.00 62.94 166 THR A N 1
ATOM 1297 C CA . THR A 1 166 ? 5.027 0.486 18.957 1.00 62.94 166 THR A CA 1
ATOM 1298 C C . THR A 1 166 ? 5.620 0.785 20.347 1.00 62.94 166 THR A C 1
ATOM 1300 O O . THR A 1 166 ? 5.062 0.377 21.361 1.00 62.94 166 THR A O 1
ATOM 1303 N N . GLY A 1 167 ? 6.794 1.419 20.401 1.00 61.88 167 GLY A N 1
ATOM 1304 C CA . GLY A 1 167 ? 7.486 1.763 21.647 1.00 61.88 167 GLY A CA 1
ATOM 1305 C C . GLY A 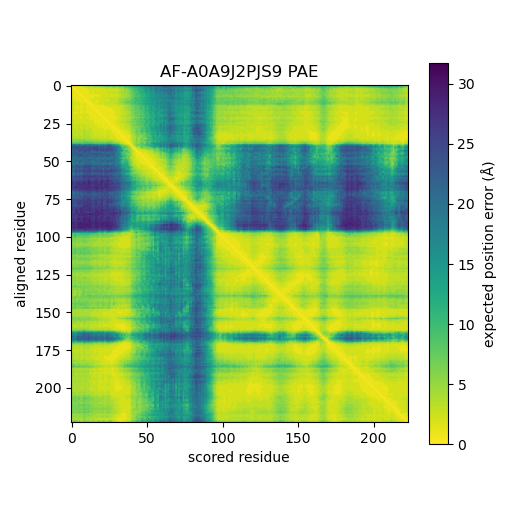1 167 ? 7.057 3.119 22.214 1.00 61.88 167 GLY A C 1
ATOM 1306 O O . GLY A 1 167 ? 6.138 3.762 21.712 1.00 61.88 167 GLY A O 1
ATOM 1307 N N . SER A 1 168 ? 7.777 3.601 23.230 1.00 59.56 168 SER A N 1
ATOM 1308 C CA . SER A 1 168 ? 7.512 4.888 23.898 1.00 59.56 168 SER A CA 1
ATOM 1309 C C . SER A 1 168 ? 7.607 6.123 22.987 1.00 59.56 168 SER A C 1
ATOM 1311 O O . SER A 1 168 ? 7.101 7.179 23.349 1.00 59.56 168 SER A O 1
ATOM 1313 N N . ALA A 1 169 ? 8.226 6.001 21.808 1.00 64.12 169 ALA A N 1
ATOM 1314 C CA . ALA A 1 169 ? 8.363 7.076 20.822 1.00 64.12 169 ALA A CA 1
ATOM 1315 C C . ALA A 1 169 ? 7.128 7.261 19.908 1.00 64.12 169 ALA A C 1
ATOM 1317 O O . ALA A 1 169 ? 7.125 8.145 19.053 1.00 64.12 169 ALA A O 1
ATOM 1318 N N . GLY A 1 170 ? 6.075 6.454 20.086 1.00 74.19 170 GLY A N 1
ATOM 1319 C CA . GLY A 1 170 ? 4.915 6.423 19.193 1.00 74.19 170 GLY A CA 1
ATOM 1320 C C . GLY A 1 170 ? 5.109 5.446 18.035 1.00 74.19 170 GLY A C 1
ATOM 1321 O O . GLY A 1 170 ? 6.198 4.921 17.835 1.00 74.19 170 GLY A O 1
ATOM 1322 N N . ALA A 1 171 ? 4.040 5.169 17.288 1.00 84.50 171 ALA A N 1
ATOM 1323 C CA . ALA A 1 171 ? 4.055 4.142 16.249 1.00 84.50 171 ALA A CA 1
ATOM 1324 C C . ALA A 1 171 ? 4.359 4.716 14.858 1.00 84.50 171 ALA A C 1
ATOM 1326 O O . ALA A 1 171 ? 4.004 5.853 14.548 1.00 84.50 171 ALA A O 1
ATOM 1327 N N . THR A 1 172 ? 4.948 3.895 13.990 1.00 88.12 172 THR A N 1
ATOM 1328 C CA . THR A 1 172 ? 5.164 4.223 12.578 1.00 88.12 172 THR A CA 1
ATOM 1329 C C . THR A 1 172 ? 4.261 3.378 11.692 1.00 88.12 172 THR A C 1
ATOM 1331 O O . THR A 1 172 ? 4.386 2.146 11.655 1.00 88.12 172 THR A O 1
ATOM 1334 N N . ILE A 1 173 ? 3.388 4.045 10.936 1.00 91.81 173 ILE A N 1
ATOM 1335 C CA . ILE A 1 173 ? 2.575 3.420 9.888 1.00 91.81 173 ILE A CA 1
ATOM 1336 C C . ILE A 1 173 ? 3.337 3.536 8.574 1.00 91.81 173 ILE A C 1
ATOM 1338 O O . ILE A 1 173 ? 3.716 4.630 8.163 1.00 91.81 173 ILE A O 1
ATOM 1342 N N . ARG A 1 174 ? 3.537 2.407 7.899 1.00 94.81 174 ARG A N 1
ATOM 1343 C CA . ARG A 1 174 ? 4.133 2.349 6.566 1.00 94.81 174 ARG A CA 1
ATOM 1344 C C . ARG A 1 174 ? 3.079 1.928 5.558 1.00 94.81 174 ARG A C 1
ATOM 1346 O O . ARG A 1 174 ? 2.535 0.826 5.658 1.00 94.81 174 ARG A O 1
ATOM 1353 N N . LEU A 1 175 ? 2.813 2.800 4.596 1.00 96.19 175 LEU A N 1
ATOM 1354 C CA . LEU A 1 175 ? 1.931 2.562 3.463 1.00 96.19 175 LEU A CA 1
ATOM 1355 C C . LEU A 1 175 ? 2.789 2.281 2.229 1.00 96.19 175 LEU A C 1
ATOM 1357 O O . LEU A 1 175 ? 3.523 3.146 1.765 1.00 96.19 175 LEU A O 1
ATOM 1361 N N . TYR A 1 176 ? 2.689 1.070 1.696 1.00 97.69 176 TYR A N 1
ATOM 1362 C CA . TYR A 1 176 ? 3.320 0.677 0.443 1.00 97.69 176 TYR A CA 1
ATOM 1363 C C . TYR A 1 176 ? 2.267 0.692 -0.653 1.00 97.69 176 TYR A C 1
ATOM 1365 O O . TYR A 1 176 ? 1.209 0.074 -0.503 1.00 97.69 176 TYR A O 1
ATOM 1373 N N . VAL A 1 177 ? 2.563 1.373 -1.751 1.00 97.50 177 VAL A N 1
ATOM 1374 C CA . VAL A 1 177 ? 1.681 1.450 -2.913 1.0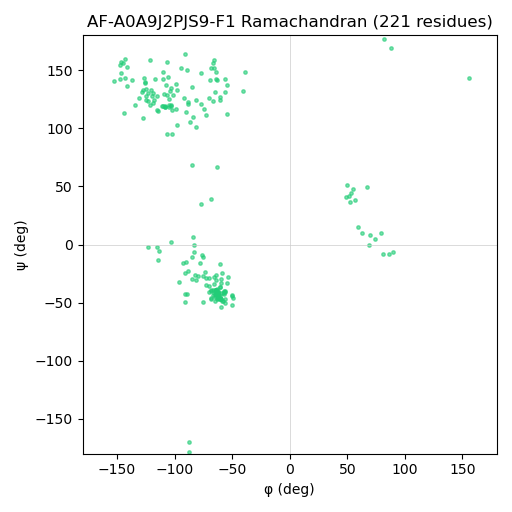0 97.50 177 VAL A CA 1
ATOM 1375 C C . VAL A 1 177 ? 2.445 0.951 -4.124 1.00 97.50 177 VAL A C 1
ATOM 1377 O O . VAL A 1 177 ? 3.516 1.464 -4.437 1.00 97.50 177 VAL A O 1
ATOM 1380 N N . ASP A 1 178 ? 1.888 -0.059 -4.780 1.00 97.75 178 ASP A N 1
ATOM 1381 C CA . ASP A 1 178 ? 2.450 -0.711 -5.955 1.00 97.75 178 ASP A CA 1
ATOM 1382 C C . ASP A 1 178 ? 1.394 -0.720 -7.063 1.00 97.75 178 ASP A C 1
ATOM 1384 O O . ASP A 1 178 ? 0.379 -1.406 -6.955 1.00 97.75 178 ASP A O 1
ATOM 1388 N N . SER A 1 179 ? 1.587 0.088 -8.102 1.00 96.00 179 SER A N 1
ATOM 1389 C CA . SER A 1 179 ? 0.691 0.150 -9.254 1.00 96.00 179 SER A CA 1
ATOM 1390 C C . SER A 1 179 ? 1.333 -0.549 -10.442 1.00 96.00 179 SER A C 1
ATOM 1392 O O . SER A 1 179 ? 2.358 -0.091 -10.952 1.00 96.00 179 SER A O 1
ATOM 1394 N N . PHE A 1 180 ? 0.700 -1.612 -10.931 1.00 95.94 180 PHE A N 1
ATOM 1395 C CA . PHE A 1 180 ? 1.170 -2.326 -12.112 1.00 95.94 180 PHE A CA 1
ATOM 1396 C C . PHE A 1 180 ? 0.663 -1.666 -13.398 1.00 95.94 180 PHE A C 1
ATOM 1398 O O . PHE A 1 180 ? -0.507 -1.292 -13.510 1.00 95.94 180 PHE A O 1
ATOM 1405 N N . ILE A 1 181 ? 1.562 -1.526 -14.369 1.00 95.69 181 ILE A N 1
ATOM 1406 C CA . ILE A 1 181 ? 1.292 -1.066 -15.730 1.00 95.69 181 ILE A CA 1
ATOM 1407 C C . ILE A 1 181 ? 1.682 -2.194 -16.676 1.00 95.69 181 ILE A C 1
ATOM 1409 O O . ILE A 1 181 ? 2.838 -2.624 -16.679 1.00 95.69 181 ILE A O 1
ATOM 1413 N N . ASP A 1 182 ? 0.727 -2.666 -17.472 1.00 94.50 182 ASP A N 1
ATOM 1414 C CA . ASP A 1 182 ? 0.961 -3.766 -18.402 1.00 94.50 182 ASP A CA 1
ATOM 1415 C C . ASP A 1 182 ? 1.980 -3.389 -19.490 1.00 94.50 182 ASP A C 1
ATOM 1417 O O . ASP A 1 182 ? 2.070 -2.237 -19.922 1.00 94.50 182 ASP A O 1
ATOM 1421 N N . ALA A 1 183 ? 2.740 -4.377 -19.964 1.00 94.81 183 ALA A N 1
ATOM 1422 C CA . ALA A 1 183 ? 3.706 -4.206 -21.043 1.00 94.81 183 ALA A CA 1
ATOM 1423 C C . ALA A 1 183 ? 3.068 -3.698 -22.352 1.00 94.81 183 ALA A C 1
ATOM 1425 O O . ALA A 1 183 ? 3.774 -3.103 -23.176 1.00 94.81 183 ALA A O 1
ATOM 1426 N N . SER A 1 184 ? 1.768 -3.933 -22.569 1.00 94.38 184 SER A N 1
ATOM 1427 C CA . SER A 1 184 ? 1.024 -3.448 -23.734 1.00 94.38 184 SER A CA 1
ATOM 1428 C C . SER A 1 184 ? 0.733 -1.945 -23.689 1.00 94.38 184 SER A C 1
ATOM 1430 O O . SER A 1 184 ? 0.542 -1.338 -24.740 1.00 94.38 184 SER A O 1
ATOM 1432 N N . ASP A 1 185 ? 0.716 -1.328 -22.504 1.00 92.75 185 ASP A N 1
ATOM 1433 C CA . ASP A 1 185 ? 0.367 0.085 -22.290 1.00 92.75 185 ASP A CA 1
ATOM 1434 C C . ASP A 1 185 ? 1.591 0.998 -22.498 1.00 92.75 185 ASP A C 1
ATOM 1436 O O . ASP A 1 185 ? 2.168 1.565 -21.565 1.00 92.75 185 ASP A O 1
ATOM 1440 N N . LYS A 1 186 ? 2.046 1.093 -23.756 1.00 90.75 186 LYS A N 1
ATOM 1441 C CA . LYS A 1 186 ? 3.296 1.786 -24.124 1.00 90.75 186 LYS A CA 1
ATOM 1442 C C . LYS A 1 186 ? 3.315 3.267 -23.741 1.00 90.75 186 LYS A C 1
ATOM 1444 O O . LYS A 1 186 ? 4.392 3.781 -23.430 1.00 90.75 186 LYS A O 1
ATOM 1449 N N . ASP A 1 187 ? 2.152 3.910 -23.707 1.00 89.56 187 ASP A N 1
ATOM 1450 C CA . ASP A 1 187 ? 2.015 5.325 -23.362 1.00 89.56 187 ASP A CA 1
ATOM 1451 C C . ASP A 1 187 ? 2.304 5.561 -21.877 1.00 89.56 187 ASP A C 1
ATOM 1453 O O . ASP A 1 187 ? 3.001 6.511 -21.516 1.00 89.56 187 ASP A O 1
ATOM 1457 N N . ARG A 1 188 ? 1.831 4.665 -20.999 1.00 92.75 188 ARG A N 1
ATOM 1458 C CA . ARG A 1 188 ? 1.962 4.831 -19.545 1.00 92.75 188 ARG A CA 1
ATOM 1459 C C . ARG A 1 188 ? 3.254 4.267 -18.974 1.00 92.75 188 ARG A C 1
ATOM 1461 O O . ARG A 1 188 ? 3.697 4.745 -17.930 1.00 92.75 188 ARG A O 1
ATOM 1468 N N . LEU A 1 189 ? 3.909 3.316 -19.647 1.00 94.19 189 LEU A N 1
ATOM 1469 C CA . LEU A 1 189 ? 5.148 2.693 -19.153 1.00 94.19 189 LEU A CA 1
ATOM 1470 C C . LEU A 1 189 ? 6.253 3.703 -18.815 1.00 94.19 189 LEU A C 1
ATOM 1472 O O . LEU A 1 189 ? 7.006 3.475 -17.870 1.00 94.19 189 LEU A O 1
ATOM 1476 N N . ASN A 1 190 ? 6.345 4.818 -19.545 1.00 93.06 190 ASN A N 1
ATOM 1477 C CA . ASN A 1 190 ? 7.402 5.819 -19.366 1.00 93.06 190 ASN A CA 1
ATOM 1478 C C . ASN A 1 190 ? 6.951 7.083 -18.621 1.00 93.06 190 ASN A C 1
ATOM 1480 O O . ASN A 1 190 ? 7.763 7.988 -18.432 1.00 93.06 190 ASN A O 1
ATOM 1484 N N . LEU A 1 191 ? 5.693 7.152 -18.169 1.00 95.31 191 LEU A N 1
ATOM 1485 C CA . LEU A 1 191 ? 5.210 8.313 -17.424 1.00 95.31 191 LEU A CA 1
ATOM 1486 C C . LEU A 1 191 ? 5.901 8.440 -16.054 1.00 95.31 191 LEU A C 1
ATOM 1488 O O . LEU A 1 191 ? 6.391 7.446 -15.495 1.00 95.31 191 LEU A O 1
ATOM 1492 N N . PRO A 1 192 ? 5.953 9.655 -15.481 1.00 95.31 192 PRO A N 1
ATOM 1493 C CA . PRO A 1 192 ? 6.497 9.874 -14.148 1.00 95.31 192 PRO A CA 1
ATOM 1494 C C . PRO A 1 192 ? 5.821 8.991 -13.093 1.00 95.31 192 PRO A C 1
ATOM 1496 O O . PRO A 1 192 ? 4.599 8.855 -13.051 1.00 95.31 192 PRO A O 1
ATOM 1499 N N . ALA A 1 193 ? 6.620 8.414 -12.190 1.00 93.38 193 ALA A N 1
ATOM 1500 C CA . ALA A 1 193 ? 6.117 7.483 -11.178 1.00 93.38 193 ALA A CA 1
ATOM 1501 C C . ALA A 1 193 ? 5.036 8.112 -10.281 1.00 93.38 193 ALA A C 1
ATOM 1503 O O . ALA A 1 193 ? 4.012 7.488 -10.019 1.00 93.38 193 ALA A O 1
ATOM 1504 N N . GLN A 1 194 ? 5.236 9.366 -9.861 1.00 91.00 194 GLN A N 1
ATOM 1505 C CA . GLN A 1 194 ? 4.284 10.092 -9.015 1.00 91.00 194 GLN A CA 1
ATOM 1506 C C . GLN A 1 194 ? 2.912 10.252 -9.678 1.00 91.00 194 GLN A C 1
ATOM 1508 O O . GLN A 1 194 ? 1.893 10.164 -8.998 1.00 91.00 194 GLN A O 1
ATOM 1513 N N . GLU A 1 195 ? 2.871 10.449 -10.996 1.00 93.75 195 GLU A N 1
ATOM 1514 C CA . GLU A 1 195 ? 1.622 10.576 -11.746 1.00 93.75 195 GLU A CA 1
ATOM 1515 C C . GLU A 1 195 ? 0.864 9.246 -11.787 1.00 93.75 195 GLU A C 1
ATOM 1517 O O . GLU A 1 195 ? -0.325 9.201 -11.474 1.00 93.75 195 GLU A O 1
ATOM 1522 N N . LEU A 1 196 ? 1.573 8.154 -12.090 1.00 94.56 196 LEU A N 1
ATOM 1523 C CA . LEU A 1 196 ? 1.001 6.807 -12.156 1.00 94.56 196 LEU A CA 1
ATOM 1524 C C . LEU A 1 196 ? 0.507 6.309 -10.790 1.00 94.56 196 LEU A C 1
ATOM 1526 O O . LEU A 1 196 ? -0.490 5.595 -10.718 1.00 94.56 196 LEU A O 1
ATOM 1530 N N . LEU A 1 197 ? 1.185 6.700 -9.708 1.00 95.75 197 LEU A N 1
ATOM 1531 C CA . LEU A 1 197 ? 0.856 6.300 -8.338 1.00 95.75 197 LEU A CA 1
ATOM 1532 C C . LEU A 1 197 ? -0.273 7.119 -7.713 1.00 95.75 197 LEU A C 1
ATOM 1534 O O . LEU A 1 197 ? -1.006 6.595 -6.872 1.00 95.75 197 LEU A O 1
ATOM 1538 N N . LYS A 1 198 ? -0.426 8.391 -8.103 1.00 95.31 198 LYS A N 1
ATOM 1539 C CA . LYS A 1 198 ? -1.362 9.335 -7.473 1.00 95.31 198 LYS A CA 1
ATOM 1540 C C . LYS A 1 198 ? -2.784 8.778 -7.296 1.00 95.31 198 LYS A C 1
ATOM 1542 O O . LYS A 1 198 ? -3.309 8.914 -6.190 1.00 95.31 198 LYS A O 1
ATOM 1547 N N . PRO A 1 199 ? -3.413 8.128 -8.297 1.00 96.62 199 PRO A N 1
ATOM 1548 C CA . PRO A 1 199 ? -4.756 7.579 -8.128 1.00 96.62 199 PRO A CA 1
ATOM 1549 C C . PRO A 1 199 ? -4.828 6.521 -7.019 1.00 96.62 199 PRO A C 1
ATOM 1551 O O . PRO A 1 199 ? -5.715 6.574 -6.169 1.00 96.62 199 PRO A O 1
ATOM 1554 N N . LEU A 1 200 ? -3.874 5.585 -6.990 1.00 96.31 200 LEU A N 1
ATOM 1555 C CA . LEU A 1 200 ? -3.882 4.486 -6.025 1.00 96.31 200 LEU A CA 1
ATOM 1556 C C . LEU A 1 200 ? -3.521 4.962 -4.612 1.00 96.31 200 LEU A C 1
ATOM 1558 O O . LEU A 1 200 ? -4.113 4.491 -3.644 1.00 96.31 200 LEU A O 1
ATOM 1562 N N . VAL A 1 201 ? -2.621 5.944 -4.490 1.00 96.38 201 VAL A N 1
ATOM 1563 C CA . VAL A 1 201 ? -2.327 6.612 -3.211 1.00 96.38 201 VAL A CA 1
ATOM 1564 C C . VAL A 1 201 ? -3.591 7.266 -2.651 1.00 96.38 201 VAL A C 1
ATOM 1566 O O . VAL A 1 201 ? -3.923 7.051 -1.489 1.00 96.38 201 VAL A O 1
ATOM 1569 N N . LEU A 1 202 ? -4.348 8.008 -3.467 1.00 94.94 202 LEU A N 1
ATOM 1570 C CA . LEU A 1 202 ? -5.596 8.638 -3.021 1.00 94.94 202 LEU A CA 1
ATOM 1571 C C . LEU A 1 202 ? -6.647 7.608 -2.597 1.00 94.94 202 LEU A C 1
ATOM 1573 O O . LEU A 1 202 ? -7.310 7.798 -1.577 1.00 94.94 202 LEU A O 1
ATOM 1577 N N . VAL A 1 203 ? -6.785 6.504 -3.337 1.00 94.56 203 VAL A N 1
ATOM 1578 C CA . VAL A 1 203 ? -7.649 5.385 -2.932 1.00 94.56 203 VAL A CA 1
ATOM 1579 C C . VAL A 1 203 ? -7.201 4.824 -1.581 1.00 94.56 203 VAL A C 1
ATOM 1581 O O . VAL A 1 203 ? -8.028 4.700 -0.680 1.00 94.56 203 VAL A O 1
ATOM 1584 N N . ALA A 1 204 ? -5.907 4.551 -1.400 1.00 94.06 204 ALA A N 1
ATOM 1585 C CA . ALA A 1 204 ? -5.365 4.004 -0.158 1.00 94.06 204 ALA A CA 1
ATOM 1586 C C . ALA A 1 204 ? -5.612 4.922 1.051 1.00 94.06 204 ALA A C 1
ATOM 1588 O O . ALA A 1 204 ? -6.100 4.452 2.078 1.00 94.06 204 ALA A O 1
ATOM 1589 N N . LEU A 1 205 ? -5.335 6.225 0.920 1.00 92.94 205 LEU A N 1
ATOM 1590 C CA . LEU A 1 205 ? -5.543 7.212 1.987 1.00 92.94 205 LEU A CA 1
ATOM 1591 C C . LEU A 1 205 ? -7.026 7.361 2.356 1.00 92.94 205 LEU A C 1
ATOM 1593 O O . LEU A 1 205 ? -7.370 7.449 3.537 1.00 92.94 205 LEU A O 1
ATOM 1597 N N . ASN A 1 206 ? -7.914 7.335 1.359 1.00 89.38 206 ASN A N 1
ATOM 1598 C CA . ASN A 1 206 ? -9.359 7.407 1.574 1.00 89.38 206 ASN A CA 1
ATOM 1599 C C . ASN A 1 206 ? -9.931 6.145 2.225 1.00 89.38 206 ASN A C 1
ATOM 1601 O O . ASN A 1 206 ? -10.880 6.252 3.007 1.00 89.38 206 ASN A O 1
ATOM 1605 N N . LEU A 1 207 ? -9.383 4.975 1.889 1.00 89.62 207 LEU A N 1
ATOM 1606 C CA . LEU A 1 207 ? -9.774 3.687 2.457 1.00 89.62 207 LEU A CA 1
ATOM 1607 C C . LEU A 1 207 ? -9.389 3.582 3.928 1.00 89.62 207 LEU A C 1
ATOM 1609 O O . LEU A 1 207 ? -10.217 3.182 4.739 1.00 89.62 207 LEU A O 1
ATOM 1613 N N . CYS A 1 208 ? -8.158 3.960 4.282 1.00 87.88 208 CYS A N 1
ATOM 1614 C CA . CYS A 1 208 ? -7.681 3.835 5.657 1.00 87.88 208 CYS A CA 1
ATOM 1615 C C . CYS A 1 208 ? -8.060 5.005 6.565 1.00 87.88 208 CYS A C 1
ATOM 1617 O O . CYS A 1 208 ? -7.888 4.892 7.775 1.00 87.88 208 CYS A O 1
ATOM 1619 N N . LYS A 1 209 ? -8.572 6.111 6.003 1.00 89.38 209 LYS A N 1
ATOM 1620 C CA . LYS A 1 209 ? -8.908 7.330 6.754 1.00 89.38 209 LYS A CA 1
ATOM 1621 C C . LYS A 1 209 ? -7.703 7.853 7.551 1.00 89.38 209 LYS A C 1
ATOM 1623 O O . LYS A 1 209 ? -7.804 8.149 8.741 1.00 89.38 209 LYS A O 1
ATOM 1628 N N . MET A 1 210 ? -6.545 7.931 6.880 1.00 89.00 210 MET A N 1
ATOM 1629 C CA . MET A 1 210 ? -5.250 8.247 7.500 1.00 89.00 210 MET A CA 1
ATOM 1630 C C . MET A 1 210 ? -5.316 9.505 8.371 1.00 89.00 210 MET A C 1
ATOM 1632 O O . MET A 1 210 ? -4.960 9.461 9.547 1.00 89.00 210 MET A O 1
ATOM 1636 N N . GLU A 1 211 ? -5.814 10.612 7.819 1.00 88.19 211 GLU A N 1
ATOM 1637 C CA . GLU A 1 211 ? -5.900 11.889 8.532 1.00 88.19 211 GLU A CA 1
ATOM 1638 C C . GLU A 1 211 ? -6.853 11.808 9.731 1.00 88.19 211 GLU A C 1
ATOM 1640 O O . GLU A 1 211 ? -6.546 12.334 10.794 1.00 88.19 211 GLU A O 1
ATOM 1645 N N . GLN A 1 212 ? -7.978 11.102 9.606 1.00 83.88 212 GLN A N 1
ATOM 1646 C CA . GLN A 1 212 ? -8.979 11.006 10.669 1.00 83.88 212 GLN A CA 1
ATOM 1647 C C . GLN A 1 212 ? -8.454 10.241 11.889 1.00 83.88 212 GLN A C 1
ATOM 1649 O O . GLN A 1 212 ? -8.735 10.628 13.019 1.00 83.88 212 GLN A O 1
ATOM 1654 N N . PHE A 1 213 ? -7.678 9.174 11.678 1.00 82.88 213 PHE A N 1
ATOM 1655 C CA . PHE A 1 213 ? -7.132 8.386 12.786 1.00 82.88 213 PHE A CA 1
ATOM 1656 C C . PHE A 1 213 ? -5.833 8.955 13.358 1.00 82.88 213 PHE A C 1
ATOM 1658 O O . PHE A 1 213 ? -5.556 8.768 14.542 1.00 82.88 213 PHE A O 1
ATOM 1665 N N . THR A 1 214 ? -5.032 9.640 12.541 1.00 83.56 214 THR A N 1
ATOM 1666 C CA . THR A 1 214 ? -3.662 10.039 12.916 1.00 83.56 214 THR A CA 1
ATOM 1667 C C . THR A 1 214 ? -3.453 11.547 13.029 1.00 83.56 214 THR A C 1
ATOM 1669 O O . THR A 1 214 ? -2.408 11.981 13.502 1.00 83.56 214 THR A O 1
ATOM 1672 N N . GLY A 1 215 ? -4.392 12.359 12.537 1.00 85.06 215 GLY A N 1
ATOM 1673 C CA . GLY A 1 215 ? -4.224 13.804 12.364 1.00 85.06 215 GLY A CA 1
ATOM 1674 C C . GLY A 1 215 ? -3.220 14.203 11.271 1.00 85.06 215 GLY A C 1
ATOM 1675 O O . GLY A 1 215 ? -3.005 15.394 11.044 1.00 85.06 215 GLY A O 1
ATOM 1676 N N . ARG A 1 216 ? -2.581 13.243 10.584 1.00 87.69 216 ARG A N 1
ATOM 1677 C CA . ARG A 1 216 ? -1.537 13.513 9.585 1.00 87.69 216 ARG A CA 1
ATOM 1678 C C . ARG A 1 216 ? -2.134 13.729 8.197 1.00 87.69 216 ARG A C 1
ATOM 1680 O O . ARG A 1 216 ? -2.757 12.833 7.633 1.00 87.69 216 ARG A O 1
ATOM 1687 N N . LYS A 1 217 ? -1.868 14.906 7.626 1.00 90.56 217 LYS A N 1
ATOM 1688 C CA . LYS A 1 217 ? -2.247 15.275 6.248 1.00 90.56 217 LYS A CA 1
ATOM 1689 C C . LYS A 1 217 ? -1.265 14.766 5.196 1.00 90.56 217 LYS A C 1
ATOM 1691 O O . LYS A 1 217 ? -1.642 14.541 4.051 1.00 90.56 217 LYS A O 1
ATOM 1696 N N . GLU A 1 218 ? -0.015 14.570 5.592 1.00 93.50 218 GLU A N 1
ATOM 1697 C CA . GLU A 1 218 ? 1.088 14.167 4.724 1.00 93.50 218 GLU A CA 1
ATOM 1698 C C . GLU A 1 218 ? 2.006 13.167 5.446 1.00 93.50 218 GLU A C 1
ATOM 1700 O O . GLU A 1 218 ? 2.038 13.152 6.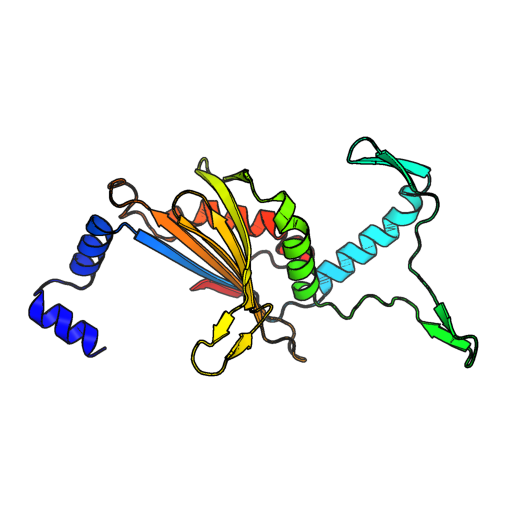685 1.00 93.50 218 GLU A O 1
ATOM 1705 N N . PRO A 1 219 ? 2.700 12.282 4.707 1.00 94.69 219 PRO A N 1
ATOM 1706 C CA . PRO A 1 219 ? 3.693 11.385 5.289 1.00 94.69 219 PRO A CA 1
ATOM 1707 C C . PRO A 1 219 ? 4.921 12.164 5.777 1.00 94.69 219 PRO A C 1
ATOM 1709 O O . PRO A 1 219 ? 5.281 13.192 5.211 1.00 94.69 219 PRO A O 1
ATOM 1712 N N . THR A 1 220 ? 5.608 11.634 6.788 1.00 94.75 220 THR A N 1
ATOM 1713 C CA . THR A 1 220 ? 6.900 12.167 7.243 1.00 94.75 220 THR A CA 1
ATOM 1714 C C . THR A 1 220 ? 7.989 11.934 6.191 1.00 94.75 220 THR A C 1
ATOM 1716 O O . THR A 1 220 ? 8.826 12.803 5.959 1.00 94.75 220 THR A O 1
ATOM 1719 N N . VAL A 1 221 ? 7.986 10.757 5.553 1.00 95.75 221 VAL A N 1
ATOM 1720 C CA . VAL A 1 221 ? 8.982 10.359 4.545 1.00 95.75 221 VAL A CA 1
ATOM 1721 C C . VAL A 1 221 ? 8.297 9.677 3.363 1.00 95.75 221 VAL A C 1
ATOM 1723 O O . VAL A 1 221 ? 7.369 8.886 3.543 1.00 95.75 221 VAL A O 1
ATOM 1726 N N . ILE A 1 222 ? 8.783 9.963 2.152 1.00 95.81 222 ILE A N 1
ATOM 1727 C CA . ILE A 1 222 ? 8.396 9.287 0.909 1.00 95.81 222 ILE A CA 1
ATOM 1728 C C . ILE A 1 222 ? 9.646 8.652 0.294 1.00 95.81 222 ILE A C 1
ATOM 1730 O O . ILE A 1 222 ? 10.693 9.295 0.215 1.00 95.81 222 ILE A O 1
ATOM 1734 N N . THR A 1 223 ? 9.549 7.392 -0.128 1.00 91.94 223 THR A N 1
ATOM 1735 C CA . THR A 1 223 ? 10.599 6.659 -0.862 1.00 91.94 223 THR A CA 1
ATOM 1736 C C . THR A 1 223 ? 10.042 6.040 -2.133 1.00 91.94 223 THR A C 1
ATOM 1738 O O . THR A 1 223 ? 8.839 5.678 -2.139 1.00 91.94 223 THR A O 1
#

Solvent-accessible surface area (backbone atoms only — not comparable to full-atom values): 12442 Å² total; per-residue (Å²): 109,68,70,57,52,52,49,36,70,71,68,72,51,55,72,65,56,52,51,50,52,47,27,57,70,73,18,36,77,40,72,41,38,37,32,36,64,57,28,42,35,64,18,36,52,49,50,50,53,50,49,61,70,43,28,74,73,42,46,71,40,75,49,74,56,95,95,43,76,47,63,36,84,73,61,78,84,69,69,48,67,41,90,86,78,68,50,68,52,62,74,78,67,68,96,48,34,5,56,53,50,32,52,52,51,41,60,72,44,31,76,71,44,44,74,40,76,48,74,30,91,93,44,76,44,35,28,72,42,55,48,66,38,66,47,67,41,90,88,81,64,52,72,49,66,76,68,24,43,34,41,34,28,62,80,71,21,38,40,36,44,32,81,43,61,84,53,98,73,32,27,29,42,37,41,37,40,35,40,48,40,58,39,84,45,66,79,62,66,77,51,60,60,69,68,72,38,45,34,58,51,53,48,50,44,66,69,45,37,47,40,63,22,40,63,46,91,66,61,75,43,80,86